Protein AF-A0A5E5A5E1-F1 (afdb_monomer)

Secondary structure (DSSP, 8-state):
------HHHHHHHHHHHHHHHHHHHHHHHHGGGTTTTS---HHHHHHHHHHHHHHHHHHTT------GGGG--HHHHHHHHHHTGGGTHHHHHS-HHHHHHHHHHHHHHH-TTGGGSPPPHHHHHHHHHHHHHHHHHHHHHHHHH--GGGTS-EEEEEEETTS-EEE-TTS-EEEEEEEEEETT-EEEEEEEEE-TT---EEEEEE-TTSPP--BS-SEEEEE--GGG-EEEEEEEEEEEESSS--TTSS-SEEEEEEEEEEPPP-

Structure (mmCIF, N/CA/C/O backbone):
data_AF-A0A5E5A5E1-F1
#
_entry.id   AF-A0A5E5A5E1-F1
#
loop_
_atom_site.group_PDB
_atom_site.id
_atom_site.type_symbol
_atom_site.label_atom_id
_atom_site.label_alt_id
_atom_site.label_comp_id
_atom_site.label_asym_id
_atom_site.label_entity_id
_atom_site.label_seq_id
_atom_site.pdbx_PDB_ins_code
_atom_site.Cartn_x
_atom_site.Cartn_y
_atom_site.Cartn_z
_atom_site.occupancy
_atom_site.B_iso_or_equiv
_atom_site.auth_seq_id
_atom_site.auth_comp_id
_atom_site.auth_asym_id
_atom_site.auth_atom_id
_atom_site.pdbx_PDB_model_num
ATOM 1 N N . MET A 1 1 ? -2.917 -28.479 19.637 1.00 35.69 1 MET A N 1
ATOM 2 C CA . MET A 1 1 ? -2.542 -27.313 20.466 1.00 35.69 1 MET A CA 1
ATOM 3 C C . MET A 1 1 ? -3.683 -26.314 20.376 1.00 35.69 1 MET A C 1
ATOM 5 O O . MET A 1 1 ? -3.985 -25.884 19.272 1.00 35.69 1 MET A O 1
ATOM 9 N N . SER A 1 2 ? -4.389 -26.039 21.475 1.00 41.94 2 SER A N 1
ATOM 10 C CA . SER A 1 2 ? -5.475 -25.049 21.468 1.00 41.94 2 SER A CA 1
ATOM 11 C C . SER A 1 2 ? -4.851 -23.656 21.408 1.00 41.94 2 SER A C 1
ATOM 13 O O . SER A 1 2 ? -4.181 -23.249 22.355 1.00 41.94 2 SER A O 1
ATOM 15 N N . SER A 1 3 ? -5.000 -22.962 20.279 1.00 52.94 3 SER A N 1
ATOM 16 C CA . SER A 1 3 ? -4.690 -21.535 20.184 1.00 52.94 3 SER A CA 1
ATOM 17 C C . SER A 1 3 ? -5.660 -20.800 21.111 1.00 52.94 3 SER A C 1
ATOM 19 O O . SER A 1 3 ? -6.863 -20.757 20.861 1.00 52.94 3 SER A O 1
ATOM 21 N N . SER A 1 4 ? -5.158 -20.301 22.240 1.00 74.88 4 SER A N 1
ATOM 22 C CA . SER A 1 4 ? -5.939 -19.420 23.104 1.00 74.88 4 SER A CA 1
ATOM 23 C C . SER A 1 4 ? -6.036 -18.058 22.425 1.00 74.88 4 SER A C 1
ATOM 25 O O . SER A 1 4 ? -5.013 -17.415 22.208 1.00 74.88 4 SER A O 1
ATOM 27 N N . ILE A 1 5 ? -7.252 -17.614 22.106 1.00 80.69 5 ILE A N 1
ATOM 28 C CA . ILE A 1 5 ? -7.498 -16.271 21.571 1.00 80.69 5 ILE A CA 1
ATOM 29 C C . ILE A 1 5 ? -7.207 -15.233 22.655 1.00 80.69 5 ILE A C 1
ATOM 31 O O . ILE A 1 5 ? -7.803 -15.273 23.738 1.00 80.69 5 ILE A O 1
ATOM 35 N N . ASP A 1 6 ? -6.330 -14.284 22.335 1.00 87.56 6 ASP A N 1
ATOM 36 C CA . ASP A 1 6 ? -6.121 -13.072 23.122 1.00 87.56 6 ASP A CA 1
ATOM 37 C C . ASP A 1 6 ? -7.168 -12.018 22.733 1.00 87.56 6 ASP A C 1
ATOM 39 O O . ASP A 1 6 ? -6.999 -11.241 21.794 1.00 87.56 6 ASP A O 1
ATOM 43 N N . ALA A 1 7 ? -8.291 -12.032 23.449 1.00 88.50 7 ALA A N 1
ATOM 44 C CA . ALA A 1 7 ? -9.430 -11.172 23.156 1.00 88.50 7 ALA A CA 1
ATOM 45 C C . ALA A 1 7 ? -9.136 -9.675 23.336 1.00 88.50 7 ALA A C 1
ATOM 47 O O . ALA A 1 7 ? -9.689 -8.870 22.589 1.00 88.50 7 ALA A O 1
ATOM 48 N N . GLU A 1 8 ? -8.283 -9.289 24.291 1.00 87.50 8 GLU A N 1
ATOM 49 C CA . GLU A 1 8 ? -7.965 -7.871 24.516 1.00 87.50 8 GLU A CA 1
ATOM 50 C C . GLU A 1 8 ? -7.107 -7.327 23.375 1.00 87.50 8 GLU A C 1
ATOM 52 O O . GLU A 1 8 ? -7.359 -6.229 22.872 1.00 87.50 8 GLU A O 1
ATOM 57 N N . SER A 1 9 ? -6.133 -8.123 22.923 1.00 83.62 9 SER A N 1
ATOM 58 C CA . SER A 1 9 ? -5.345 -7.798 21.736 1.00 83.62 9 SER A CA 1
ATOM 59 C C . SER A 1 9 ? -6.240 -7.651 20.502 1.00 83.62 9 SER A C 1
ATOM 61 O O . SER A 1 9 ? -6.167 -6.631 19.820 1.00 83.62 9 SER A O 1
ATOM 63 N N . GLU A 1 10 ? -7.165 -8.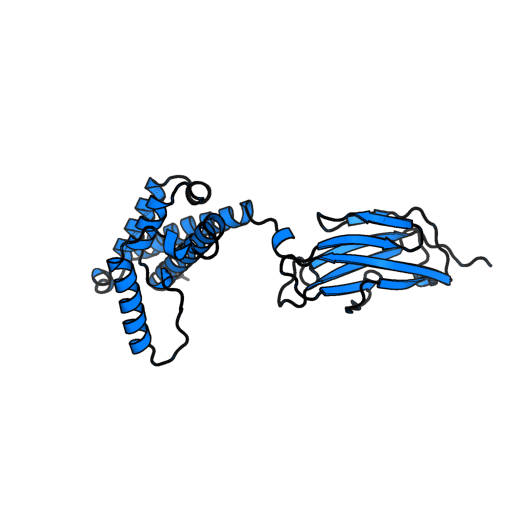590 20.267 1.00 87.62 10 GLU A N 1
ATOM 64 C CA . GLU A 1 10 ? -8.107 -8.522 19.139 1.00 87.62 10 GLU A CA 1
ATOM 65 C C . GLU A 1 10 ? -9.017 -7.287 19.186 1.00 87.62 10 GLU A C 1
ATOM 67 O O . GLU A 1 10 ? -9.164 -6.582 18.186 1.00 87.62 10 GLU A O 1
ATOM 72 N N . LEU A 1 11 ? -9.596 -6.983 20.352 1.00 91.81 11 LEU A N 1
ATOM 73 C CA . LEU A 1 11 ? -10.427 -5.795 20.552 1.00 91.81 11 LEU A CA 1
ATOM 74 C C . LEU A 1 11 ? -9.642 -4.513 20.250 1.00 91.81 11 LEU A C 1
ATOM 76 O O . LEU A 1 11 ? -10.107 -3.666 19.485 1.00 91.81 11 LEU A O 1
ATOM 80 N N . LYS A 1 12 ? -8.431 -4.389 20.804 1.00 89.31 12 LYS A N 1
ATOM 81 C CA . LYS A 1 12 ? -7.559 -3.229 20.588 1.00 89.31 12 LYS A CA 1
ATOM 82 C C . LYS A 1 12 ? -7.133 -3.096 19.126 1.00 89.31 12 LYS A C 1
ATOM 84 O O . LYS A 1 12 ? -7.149 -1.994 18.577 1.00 89.31 12 LYS A O 1
ATOM 89 N N . SER A 1 13 ? -6.758 -4.202 18.486 1.00 82.94 13 SER A N 1
ATOM 90 C CA . SER A 1 13 ? -6.383 -4.228 17.073 1.00 82.94 13 SER A CA 1
ATOM 91 C C . SER A 1 13 ? -7.540 -3.811 16.171 1.00 82.94 13 SER A C 1
ATOM 93 O O . SER A 1 13 ? -7.322 -3.027 15.245 1.00 82.94 13 SER A O 1
ATOM 95 N N . LEU A 1 14 ? -8.760 -4.282 16.446 1.00 92.00 14 LEU A N 1
ATOM 96 C CA . LEU A 1 14 ? -9.938 -3.869 15.693 1.00 92.00 14 LEU A CA 1
ATOM 97 C C . LEU A 1 14 ? -10.219 -2.374 15.868 1.00 92.00 14 LEU A C 1
ATOM 99 O O . LEU A 1 14 ? -10.420 -1.692 14.868 1.00 92.00 14 LEU A O 1
ATOM 103 N N . GLU A 1 15 ? -10.206 -1.840 17.093 1.00 93.81 15 GLU A N 1
ATOM 104 C CA . GLU A 1 15 ? -10.432 -0.404 17.299 1.00 93.81 15 GLU A CA 1
ATOM 105 C C . GLU A 1 15 ? -9.432 0.449 16.522 1.00 93.81 15 GLU A C 1
ATOM 107 O O . GLU A 1 15 ? -9.835 1.374 15.821 1.00 93.81 15 GLU A O 1
ATOM 112 N N . ASN A 1 16 ? -8.139 0.127 16.609 1.00 87.31 16 ASN A N 1
ATOM 113 C CA . ASN A 1 16 ? -7.099 0.856 15.885 1.00 87.31 16 ASN A CA 1
ATOM 114 C C . ASN A 1 16 ? -7.313 0.778 14.371 1.00 87.31 16 ASN A C 1
ATOM 116 O O . ASN A 1 16 ? -7.275 1.806 13.701 1.00 87.31 16 ASN A O 1
ATOM 120 N N . ALA A 1 17 ? -7.639 -0.406 13.842 1.00 84.75 17 ALA A N 1
ATOM 121 C CA . ALA A 1 17 ? -7.937 -0.568 12.422 1.00 84.75 17 ALA A CA 1
ATOM 122 C C . ALA A 1 17 ? -9.146 0.277 11.984 1.00 84.75 17 ALA A C 1
ATOM 124 O O . ALA A 1 17 ? -9.099 0.918 10.935 1.00 84.75 17 ALA A O 1
ATOM 125 N N . MET A 1 18 ? -10.211 0.318 12.791 1.00 92.25 18 MET A N 1
ATOM 126 C CA . MET A 1 18 ? -11.388 1.147 12.522 1.00 92.25 18 MET A CA 1
ATOM 127 C C . MET A 1 18 ? -11.058 2.645 12.594 1.00 92.25 18 MET A C 1
ATOM 129 O O . MET A 1 18 ? -11.515 3.403 11.743 1.00 92.25 18 MET A O 1
ATOM 133 N N . ARG A 1 19 ? -10.245 3.079 13.567 1.00 91.94 19 ARG A N 1
ATOM 134 C CA . ARG A 1 19 ? -9.808 4.479 13.722 1.00 91.94 19 ARG A CA 1
ATOM 135 C C . ARG A 1 19 ? -8.947 4.930 12.542 1.00 91.94 19 ARG A C 1
ATOM 137 O O . ARG A 1 19 ? -9.228 5.972 11.957 1.00 91.94 19 ARG A O 1
ATOM 144 N N . ASP A 1 20 ? -7.969 4.121 12.140 1.00 85.75 20 ASP A N 1
ATOM 145 C CA . ASP A 1 20 ? -7.142 4.385 10.957 1.00 85.75 20 ASP A CA 1
ATOM 146 C C . ASP A 1 20 ? -7.989 4.437 9.682 1.00 85.75 20 ASP A C 1
ATOM 148 O O . ASP A 1 20 ? -7.753 5.257 8.798 1.00 85.75 20 ASP A O 1
ATOM 152 N N . PHE A 1 21 ? -8.994 3.564 9.572 1.00 89.38 21 PHE A N 1
ATOM 153 C CA . PHE A 1 21 ? -9.888 3.562 8.422 1.00 89.38 21 PHE A CA 1
ATOM 154 C C . PHE A 1 21 ? -10.810 4.787 8.386 1.00 89.38 21 PHE A C 1
ATOM 156 O O . PHE A 1 21 ? -11.010 5.366 7.321 1.00 89.38 21 PHE A O 1
ATOM 163 N N . ILE A 1 22 ? -11.322 5.227 9.538 1.00 91.31 22 ILE A N 1
ATOM 164 C CA . ILE A 1 22 ? -12.075 6.482 9.656 1.00 91.31 22 ILE A CA 1
ATOM 165 C C . ILE A 1 22 ? -11.215 7.666 9.221 1.00 91.31 22 ILE A C 1
ATOM 167 O O . ILE A 1 22 ? -11.667 8.463 8.400 1.00 91.31 22 ILE A O 1
ATOM 171 N N . GLN A 1 23 ? -9.988 7.759 9.741 1.00 86.94 23 GLN A N 1
ATOM 172 C CA . GLN A 1 23 ? -9.044 8.805 9.360 1.00 86.94 23 GLN A CA 1
ATOM 173 C C . GLN A 1 23 ? -8.826 8.804 7.844 1.00 86.94 23 GLN A C 1
ATOM 175 O O . GLN A 1 23 ? -9.051 9.827 7.213 1.00 86.94 23 GLN A O 1
ATOM 180 N N . LEU A 1 24 ? -8.502 7.651 7.250 1.00 85.19 24 LEU A N 1
ATOM 181 C CA . LEU A 1 24 ? -8.268 7.520 5.809 1.00 85.19 24 LEU A CA 1
ATOM 182 C C . LEU A 1 24 ? -9.445 8.034 4.963 1.00 85.19 24 LEU A C 1
ATOM 184 O O . LEU A 1 24 ? -9.248 8.803 4.023 1.00 85.19 24 LEU A O 1
ATOM 188 N N . ILE A 1 25 ? -10.670 7.602 5.276 1.00 85.00 25 ILE A N 1
ATOM 189 C CA . ILE A 1 25 ? -11.866 7.972 4.504 1.00 85.00 25 ILE A CA 1
ATOM 190 C C . ILE A 1 25 ? -12.169 9.466 4.648 1.00 85.00 25 ILE A C 1
ATOM 192 O O . ILE A 1 25 ? -12.429 10.146 3.652 1.00 85.00 25 ILE A O 1
ATOM 196 N N . LEU A 1 26 ? -12.101 10.000 5.869 1.00 85.44 26 LEU A N 1
ATOM 197 C CA . LEU A 1 26 ? -12.415 11.404 6.114 1.00 85.44 26 LEU A CA 1
ATOM 198 C C . LEU A 1 26 ? -11.309 12.345 5.626 1.00 85.44 26 LEU A C 1
ATOM 200 O O . LEU A 1 26 ? -11.635 13.416 5.123 1.00 85.44 26 LEU A O 1
ATOM 204 N N . GLU A 1 27 ? -10.036 11.955 5.698 1.00 82.94 27 GLU A N 1
ATOM 205 C CA . GLU A 1 27 ? -8.917 12.689 5.090 1.00 82.94 27 GLU A CA 1
ATOM 206 C C . GLU A 1 27 ? -9.077 12.785 3.577 1.00 82.94 27 GLU A C 1
ATOM 208 O O . GLU A 1 27 ? -8.978 13.878 3.022 1.00 82.94 27 GLU A O 1
ATOM 213 N N . ARG A 1 28 ? -9.407 11.677 2.901 1.00 79.94 28 ARG A N 1
ATOM 214 C CA . ARG A 1 28 ? -9.666 11.691 1.451 1.00 79.94 28 ARG A CA 1
ATOM 215 C C . ARG A 1 28 ? -10.836 12.605 1.080 1.00 79.94 28 ARG A C 1
ATOM 217 O O . ARG A 1 28 ? -10.808 13.228 0.022 1.00 79.94 28 ARG A O 1
ATOM 224 N N . LYS A 1 29 ? -11.866 12.695 1.928 1.00 81.00 29 LYS A N 1
ATOM 225 C CA . LYS A 1 29 ? -13.077 13.482 1.645 1.00 81.00 29 LYS A CA 1
ATOM 226 C C . LYS A 1 29 ? -12.962 14.964 2.017 1.00 81.00 29 LYS A C 1
ATOM 228 O O . LYS A 1 29 ? -13.482 15.805 1.287 1.00 81.00 29 LYS A O 1
ATOM 233 N N . HIS A 1 30 ? -12.321 15.274 3.142 1.00 81.19 30 HIS A N 1
ATOM 234 C CA . HIS A 1 30 ? -12.311 16.605 3.771 1.00 81.19 30 HIS A CA 1
ATOM 235 C C . HIS A 1 30 ? -10.907 17.225 3.880 1.00 81.19 30 HIS A C 1
ATOM 237 O O . HIS A 1 30 ? -10.765 18.348 4.369 1.00 81.19 30 HIS A O 1
ATOM 243 N N . GLY A 1 31 ? -9.865 16.521 3.430 1.00 78.00 31 GLY A N 1
ATOM 244 C CA . GLY A 1 31 ? -8.479 16.985 3.454 1.00 78.00 31 GLY A CA 1
ATOM 245 C C . GLY A 1 31 ? -7.936 17.183 4.871 1.00 78.00 31 GLY A C 1
ATOM 246 O O . GLY A 1 31 ? -8.350 16.522 5.822 1.00 78.00 31 GLY A O 1
ATOM 247 N N . ALA A 1 32 ? -7.020 18.141 5.035 1.00 77.25 32 ALA A N 1
ATOM 248 C CA . ALA A 1 32 ? -6.342 18.408 6.308 1.00 77.25 32 ALA A CA 1
ATOM 249 C C . ALA A 1 32 ? -7.288 18.781 7.474 1.00 77.25 32 ALA A C 1
ATOM 251 O O . ALA A 1 32 ? -6.910 18.642 8.634 1.00 77.25 32 ALA A O 1
ATOM 252 N N . ASN A 1 33 ? -8.520 19.226 7.190 1.00 82.12 33 ASN A N 1
ATOM 253 C CA . ASN A 1 33 ? -9.513 19.595 8.208 1.00 82.12 33 ASN A CA 1
ATOM 254 C C . ASN A 1 33 ? -10.493 18.456 8.564 1.00 82.12 33 ASN A C 1
ATOM 256 O O . ASN A 1 33 ? -11.543 18.691 9.165 1.00 82.12 33 ASN A O 1
ATOM 260 N N . TRP A 1 34 ? -10.179 17.208 8.213 1.00 83.94 34 TRP A N 1
ATOM 261 C CA . TRP A 1 34 ? -11.046 16.059 8.488 1.00 83.94 34 TRP A CA 1
ATOM 262 C C . TRP A 1 34 ? -11.410 15.893 9.973 1.00 83.94 34 TRP A C 1
ATOM 264 O O . TRP A 1 34 ? -12.525 15.483 10.292 1.00 83.94 34 TRP A O 1
ATOM 274 N N . MET A 1 35 ? -10.517 16.277 10.893 1.00 83.38 35 MET A N 1
ATOM 275 C CA . MET A 1 35 ? -10.781 16.253 12.337 1.00 83.38 35 MET A CA 1
ATOM 276 C C . MET A 1 35 ? -11.960 17.155 12.726 1.00 83.38 35 MET A C 1
ATOM 278 O O . MET A 1 35 ? -12.778 16.777 13.564 1.00 83.38 35 MET A O 1
ATOM 282 N N . GLY A 1 36 ? -12.090 18.326 12.092 1.00 85.12 36 GLY A N 1
ATOM 283 C CA . GLY A 1 36 ? -13.240 19.216 12.280 1.00 85.12 36 GLY A CA 1
ATOM 284 C C . GLY A 1 36 ? -14.530 18.655 11.676 1.00 85.12 36 GLY A C 1
ATOM 285 O O . GLY A 1 36 ? -15.626 19.013 12.105 1.00 85.12 36 GLY A O 1
ATOM 286 N N . ALA A 1 37 ? -14.407 17.732 10.720 1.00 87.12 37 ALA A N 1
ATOM 287 C CA . ALA A 1 37 ? -15.527 17.093 10.049 1.00 87.12 37 ALA A CA 1
ATOM 288 C C . ALA A 1 37 ? -16.078 15.868 10.793 1.00 87.12 37 ALA A C 1
ATOM 290 O O . ALA A 1 37 ? -17.122 15.389 10.386 1.00 87.12 37 ALA A O 1
ATOM 291 N N . LEU A 1 38 ? -15.475 15.393 11.893 1.00 87.44 38 LEU A N 1
ATOM 292 C CA . LEU A 1 38 ? -15.897 14.175 12.617 1.00 87.44 38 LEU A CA 1
ATOM 293 C C . LEU A 1 38 ? -17.361 14.175 13.116 1.00 87.44 38 LEU A C 1
ATOM 295 O O . LEU A 1 38 ? -17.877 13.135 13.528 1.00 87.44 38 LEU A O 1
ATOM 299 N N . LYS A 1 39 ? -18.027 15.340 13.143 1.00 88.38 39 LYS A N 1
ATOM 300 C CA . LYS A 1 39 ? -19.396 15.534 13.667 1.00 88.38 39 LYS A CA 1
ATOM 301 C C . LYS A 1 39 ? -19.562 14.990 15.099 1.00 88.38 39 LYS A C 1
ATOM 303 O O . LYS A 1 39 ? -20.636 14.514 15.480 1.00 88.38 39 LYS A O 1
ATOM 308 N N . VAL A 1 40 ? -18.506 15.047 15.911 1.00 88.94 40 VAL A N 1
ATOM 309 C CA . VAL A 1 40 ? -18.493 14.641 17.327 1.00 88.94 40 VAL A CA 1
ATOM 310 C C . VAL A 1 40 ? -18.731 15.865 18.215 1.00 88.94 40 VAL A C 1
ATOM 312 O O . VAL A 1 40 ? -18.357 16.980 17.861 1.00 88.94 40 VAL A O 1
ATOM 315 N N . THR A 1 41 ? -19.405 15.688 19.355 1.00 88.81 41 THR A N 1
ATOM 316 C CA . THR A 1 41 ? -19.701 16.811 20.255 1.00 88.81 41 THR A CA 1
ATOM 317 C C . THR A 1 41 ? -18.428 17.314 20.949 1.00 88.81 41 THR A C 1
ATOM 319 O O . THR A 1 41 ? -17.545 16.507 21.248 1.00 88.81 41 THR A O 1
ATOM 322 N N . PRO A 1 42 ? -18.333 18.612 21.298 1.00 88.00 42 PRO A N 1
ATOM 323 C CA . PRO A 1 42 ? -17.178 19.141 22.029 1.00 88.00 42 PRO A CA 1
ATOM 324 C C . PRO A 1 42 ? -16.894 18.387 23.334 1.00 88.00 42 PRO A C 1
ATOM 326 O O . PRO A 1 42 ? -15.749 18.064 23.622 1.00 88.00 42 PRO A O 1
ATOM 329 N N . ALA A 1 43 ? -17.939 18.002 24.073 1.00 90.06 43 ALA A N 1
ATOM 330 C CA . ALA A 1 43 ? -17.802 17.217 25.302 1.00 90.06 43 ALA A CA 1
ATOM 331 C C . ALA A 1 43 ? -17.097 15.863 25.083 1.00 90.06 43 ALA A C 1
ATOM 333 O O . ALA A 1 43 ? -16.349 15.408 25.942 1.00 90.06 43 ALA A O 1
ATOM 334 N N . ARG A 1 44 ? -17.310 15.218 23.929 1.00 91.19 44 ARG A N 1
ATOM 335 C CA . ARG A 1 44 ? -16.641 13.956 23.581 1.00 91.19 44 ARG A CA 1
ATOM 336 C C . ARG A 1 44 ? -15.178 14.171 23.212 1.00 91.19 44 ARG A C 1
ATOM 338 O O . ARG A 1 44 ? -14.332 13.400 23.644 1.00 91.19 44 ARG A O 1
ATOM 345 N N . ILE A 1 45 ? -14.881 15.246 22.485 1.00 89.94 45 ILE A N 1
ATOM 346 C CA . ILE A 1 45 ? -13.504 15.652 22.177 1.00 89.94 45 ILE A CA 1
ATOM 347 C C . ILE A 1 45 ? -12.726 15.914 23.475 1.00 89.94 45 ILE A C 1
ATOM 349 O O . ILE A 1 45 ? -11.599 15.443 23.613 1.00 89.94 45 ILE A O 1
ATOM 353 N N . GLU A 1 46 ? -13.328 16.609 24.443 1.00 91.19 46 GLU A N 1
ATOM 354 C CA . GLU A 1 46 ? -12.707 16.830 25.755 1.00 91.19 46 GLU A CA 1
ATOM 355 C C . GLU A 1 46 ? -12.512 15.522 26.532 1.00 91.19 46 GLU A C 1
ATOM 357 O O . GLU A 1 46 ? -11.428 15.295 27.063 1.00 91.19 46 GLU A O 1
ATOM 362 N N . ALA A 1 47 ? -13.483 14.602 26.510 1.00 91.06 47 ALA A N 1
ATOM 363 C CA . ALA A 1 47 ? -13.321 13.284 27.129 1.00 91.06 47 ALA A CA 1
ATOM 364 C C . ALA A 1 47 ? -12.152 12.481 26.521 1.00 91.06 47 ALA A C 1
ATOM 366 O O . ALA A 1 47 ? -11.430 11.787 27.235 1.00 91.06 47 ALA A O 1
ATOM 367 N N . TRP A 1 48 ? -11.920 12.580 25.208 1.00 93.00 48 TRP A N 1
ATOM 368 C CA . TRP A 1 48 ? -10.766 11.947 24.558 1.00 93.00 48 TRP A CA 1
ATOM 369 C C . TRP A 1 48 ? -9.440 12.578 24.982 1.00 93.00 48 TRP A C 1
ATOM 371 O O . TRP A 1 48 ? -8.468 11.860 25.217 1.00 93.00 48 TRP A O 1
ATOM 381 N N . LYS A 1 49 ? -9.397 13.909 25.121 1.00 90.12 49 LYS A N 1
ATOM 382 C CA . LYS A 1 49 ? -8.216 14.614 25.641 1.00 90.12 49 LYS A CA 1
ATOM 383 C C . LYS A 1 49 ? -7.922 14.204 27.081 1.00 90.12 49 LYS A C 1
ATOM 385 O O . LYS A 1 49 ? -6.771 13.931 27.402 1.00 90.12 49 LYS A O 1
ATOM 390 N N . GLU A 1 50 ? -8.949 14.093 27.919 1.00 90.50 50 GLU A N 1
ATOM 391 C CA . GLU A 1 50 ? -8.804 13.642 29.303 1.00 90.50 50 GLU A CA 1
ATOM 392 C C . GLU A 1 50 ? -8.269 12.205 29.375 1.00 90.50 50 GLU A C 1
ATOM 394 O O . GLU A 1 50 ? -7.289 11.950 30.077 1.00 90.50 50 GLU A O 1
ATOM 399 N N . ARG A 1 51 ? -8.830 11.274 28.584 1.00 88.31 51 ARG A N 1
ATOM 400 C CA . ARG A 1 51 ? -8.312 9.896 28.466 1.00 88.31 51 ARG A CA 1
ATOM 401 C C . ARG A 1 51 ? -6.838 9.882 28.063 1.00 88.31 51 ARG A C 1
ATOM 403 O O . ARG A 1 51 ? -6.052 9.165 28.680 1.00 88.31 51 ARG A O 1
ATOM 410 N N . ARG A 1 52 ? -6.450 10.715 27.090 1.00 87.44 52 ARG A N 1
ATOM 411 C CA . ARG A 1 52 ? -5.050 10.893 26.687 1.00 87.44 52 ARG A CA 1
ATOM 412 C C . ARG A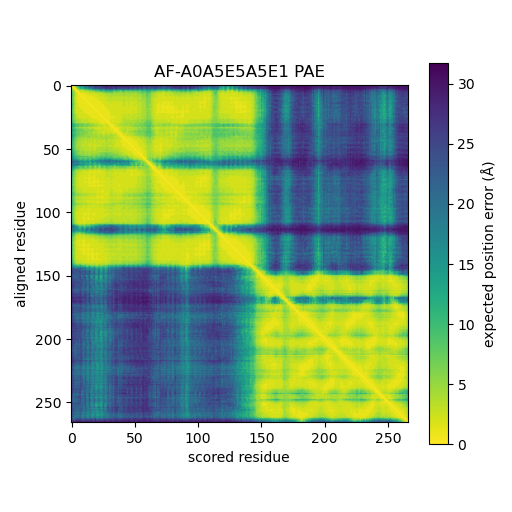 1 52 ? -4.177 11.366 27.842 1.00 87.44 52 ARG A C 1
ATOM 414 O O . ARG A 1 52 ? -3.114 10.794 28.059 1.00 87.44 52 ARG A O 1
ATOM 421 N N . THR A 1 53 ? -4.610 12.372 28.599 1.00 85.88 53 THR A N 1
ATOM 422 C CA . THR A 1 53 ? -3.854 12.884 29.751 1.00 85.88 53 THR A CA 1
ATOM 423 C C . THR A 1 53 ? -3.692 11.826 30.845 1.00 85.88 53 THR A C 1
ATOM 425 O O . THR A 1 53 ? -2.591 11.656 31.371 1.00 85.88 53 THR A O 1
ATOM 428 N N . ILE A 1 54 ? -4.751 11.072 31.156 1.00 85.81 54 ILE A N 1
ATOM 429 C CA . ILE A 1 54 ? -4.707 9.973 32.133 1.00 85.81 54 ILE 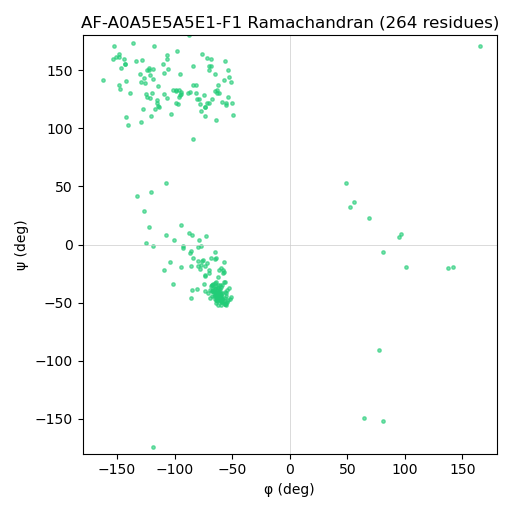A CA 1
ATOM 430 C C . ILE A 1 54 ? -3.728 8.886 31.675 1.00 85.81 54 ILE A C 1
ATOM 432 O O . ILE A 1 54 ? -2.888 8.427 32.453 1.00 85.81 54 ILE A O 1
ATOM 436 N N . GLU A 1 55 ? -3.803 8.478 30.409 1.00 81.06 55 GLU A N 1
ATOM 437 C CA . GLU A 1 55 ? -2.924 7.448 29.862 1.00 81.06 55 GLU A CA 1
ATOM 438 C C . GLU A 1 55 ? -1.463 7.918 29.779 1.00 81.06 55 GLU A C 1
ATOM 440 O O . GLU A 1 55 ? -0.548 7.146 30.083 1.00 81.06 55 GLU A O 1
ATOM 445 N N . GLN A 1 56 ? -1.240 9.202 29.488 1.00 80.50 56 GLN A N 1
ATOM 446 C CA . GLN A 1 56 ? 0.075 9.835 29.512 1.00 80.50 56 GLN A CA 1
ATOM 447 C C . GLN A 1 56 ? 0.699 9.829 30.908 1.00 80.50 56 GLN A C 1
ATOM 449 O O . GLN A 1 56 ? 1.867 9.463 31.058 1.00 80.50 56 GLN A O 1
ATOM 454 N N . ALA A 1 57 ? -0.085 10.167 31.934 1.00 81.88 57 ALA A N 1
ATOM 455 C CA . ALA A 1 57 ? 0.356 10.097 33.323 1.00 81.88 57 ALA A CA 1
ATOM 456 C C . ALA A 1 57 ? 0.681 8.652 33.745 1.00 81.88 57 ALA A C 1
ATOM 458 O O . ALA A 1 57 ? 1.685 8.414 34.414 1.00 81.88 57 ALA A O 1
ATOM 459 N N . ARG A 1 58 ? -0.120 7.671 33.302 1.00 80.81 58 ARG A N 1
ATOM 460 C CA . ARG A 1 58 ? 0.091 6.243 33.598 1.00 80.81 58 ARG A CA 1
ATOM 461 C C . ARG A 1 58 ? 1.378 5.687 32.982 1.00 80.81 58 ARG A C 1
ATOM 463 O O . ARG A 1 58 ? 2.010 4.816 33.576 1.00 80.81 58 ARG A O 1
ATOM 470 N N . LEU A 1 59 ? 1.739 6.130 31.777 1.00 75.00 59 LEU A N 1
ATOM 471 C CA . LEU A 1 59 ? 2.843 5.557 31.000 1.00 75.00 59 LEU A CA 1
ATOM 472 C C . LEU A 1 59 ? 4.200 6.248 31.208 1.00 75.00 59 LEU A C 1
ATOM 474 O O . LEU A 1 59 ? 5.198 5.756 30.679 1.00 75.00 59 LEU A O 1
ATOM 478 N N . GLY A 1 60 ? 4.260 7.326 32.000 1.00 59.62 60 GLY A N 1
ATOM 479 C CA . GLY A 1 60 ? 5.508 7.860 32.561 1.00 59.62 60 GLY A CA 1
ATOM 480 C C . GLY A 1 60 ? 6.597 8.206 31.536 1.00 59.62 60 GLY A C 1
ATOM 481 O O . GLY A 1 60 ? 7.770 7.969 31.804 1.00 59.62 60 GLY A O 1
ATOM 482 N N . GLY A 1 61 ? 6.226 8.718 30.356 1.00 57.91 61 GLY A N 1
ATOM 483 C CA . GLY A 1 61 ? 7.178 9.148 29.319 1.00 57.91 61 GLY A CA 1
ATOM 484 C C . GLY A 1 61 ? 7.473 8.135 28.203 1.00 57.91 61 GLY A C 1
ATOM 485 O O . GLY A 1 61 ? 8.364 8.376 27.393 1.00 57.91 61 GLY A O 1
ATOM 486 N N . LYS A 1 62 ? 6.742 7.014 28.115 1.00 57.22 62 LYS A N 1
ATOM 487 C CA . LYS A 1 62 ? 6.772 6.145 26.920 1.00 57.22 62 LYS A CA 1
ATOM 488 C C . LYS A 1 62 ? 6.083 6.817 25.724 1.00 57.22 62 LYS A C 1
ATOM 490 O O . LYS A 1 62 ? 5.182 7.630 25.913 1.00 57.22 62 LYS A O 1
ATOM 495 N N . ALA A 1 63 ? 6.485 6.434 24.508 1.00 54.09 63 ALA A N 1
ATOM 496 C CA . ALA A 1 63 ? 5.847 6.882 23.270 1.00 54.09 63 ALA A CA 1
ATOM 497 C C . ALA A 1 63 ? 4.339 6.571 23.304 1.00 54.09 63 ALA A C 1
ATOM 499 O O . ALA A 1 63 ? 3.938 5.419 23.484 1.00 54.09 63 ALA A O 1
ATOM 500 N N . LEU A 1 64 ? 3.525 7.616 23.171 1.00 64.81 64 LEU A N 1
ATOM 501 C CA . LEU A 1 64 ? 2.064 7.564 23.143 1.00 64.81 64 LEU A CA 1
ATOM 502 C C . LEU A 1 64 ? 1.580 7.897 21.740 1.00 64.81 64 LEU A C 1
ATOM 504 O O . LEU A 1 64 ? 2.253 8.621 21.009 1.00 64.81 64 LEU A O 1
ATOM 508 N N . ASP A 1 65 ? 0.388 7.420 21.393 1.00 65.62 65 ASP A N 1
ATOM 509 C CA . ASP A 1 65 ? -0.257 7.882 20.172 1.00 65.62 65 ASP A CA 1
ATOM 510 C C . ASP A 1 65 ? -0.786 9.305 20.385 1.00 65.62 65 ASP A C 1
ATOM 512 O O . ASP A 1 65 ? -1.607 9.566 21.271 1.00 65.62 65 ASP A O 1
ATOM 516 N N . GLU A 1 66 ? -0.279 10.252 19.603 1.00 74.50 66 GLU A N 1
ATOM 517 C CA . GLU A 1 66 ? -0.676 11.655 19.704 1.00 74.50 66 GLU A CA 1
ATOM 518 C C . GLU A 1 66 ? -2.016 11.939 19.015 1.00 74.50 66 GLU A C 1
ATOM 520 O O . GLU A 1 66 ? -2.624 12.990 19.257 1.00 74.50 66 GLU A O 1
ATOM 525 N N . ARG A 1 67 ? -2.503 11.012 18.179 1.00 80.56 67 ARG A N 1
ATOM 526 C CA . ARG A 1 67 ? -3.733 11.182 17.405 1.00 80.56 67 ARG A CA 1
ATOM 527 C C . ARG A 1 67 ? -4.937 11.094 18.331 1.00 80.56 67 ARG A C 1
ATOM 529 O O . ARG A 1 67 ? -5.182 10.084 18.979 1.00 80.56 67 ARG A O 1
ATOM 536 N N . LEU A 1 68 ? -5.748 12.148 18.368 1.00 85.81 68 LEU A N 1
ATOM 537 C CA . LEU A 1 68 ? -6.866 12.228 19.312 1.00 85.81 68 LEU A CA 1
ATOM 538 C C . LEU A 1 68 ? -7.936 11.142 19.077 1.00 85.81 68 LEU A C 1
ATOM 540 O O . LEU A 1 68 ? -8.525 10.645 20.034 1.00 85.81 68 LEU A O 1
ATOM 544 N N . LEU A 1 69 ? -8.141 10.724 17.822 1.00 88.88 69 LEU A N 1
ATOM 545 C CA . LEU A 1 69 ? -9.075 9.650 17.465 1.00 88.88 69 LEU A CA 1
ATOM 546 C C . LEU A 1 69 ? -8.707 8.298 18.111 1.00 88.88 69 LEU A C 1
ATOM 548 O O . LEU A 1 69 ? -9.582 7.455 18.296 1.00 88.88 69 LEU A O 1
ATOM 552 N N . TYR A 1 70 ? -7.447 8.094 18.517 1.00 88.38 70 TYR A N 1
ATOM 553 C CA . TYR A 1 70 ? -7.011 6.861 19.186 1.00 88.38 70 TYR A CA 1
ATOM 554 C C . TYR A 1 70 ? -7.589 6.659 20.588 1.00 88.38 70 TYR A C 1
ATOM 556 O O . TYR A 1 70 ? -7.550 5.549 21.113 1.00 88.38 70 TYR A O 1
ATOM 564 N N . TYR A 1 71 ? -8.210 7.695 21.149 1.00 90.12 71 TYR A N 1
ATOM 565 C CA . TYR A 1 71 ? -8.879 7.659 22.449 1.00 90.12 71 TYR A CA 1
ATOM 566 C C . TYR A 1 71 ? -10.411 7.521 22.333 1.00 90.12 71 TYR A C 1
ATOM 568 O O . TYR A 1 71 ? -11.114 7.530 23.350 1.00 90.12 71 TYR A O 1
ATOM 576 N N . ALA A 1 72 ? -10.929 7.376 21.106 1.00 92.50 72 ALA A N 1
ATOM 577 C CA . ALA A 1 72 ? -12.336 7.114 20.806 1.00 92.50 72 ALA A CA 1
ATOM 578 C C . ALA A 1 72 ? -12.665 5.625 20.968 1.00 92.50 72 ALA A C 1
ATOM 580 O O . ALA A 1 72 ? -11.963 4.786 20.414 1.00 92.50 72 ALA A O 1
ATOM 581 N N . ASP A 1 73 ? -13.727 5.281 21.690 1.00 92.75 73 ASP A N 1
ATOM 582 C CA . ASP A 1 73 ? -14.138 3.886 21.934 1.00 92.75 73 ASP A CA 1
ATOM 583 C C . ASP A 1 73 ? -15.073 3.336 20.830 1.00 92.75 73 ASP A C 1
ATOM 585 O O . ASP A 1 73 ? -15.407 4.030 19.867 1.00 92.75 73 ASP A O 1
ATOM 589 N N . PHE A 1 74 ? -15.515 2.076 20.937 1.00 95.06 74 PHE A N 1
ATOM 590 C CA . PHE A 1 74 ? -16.458 1.484 19.973 1.00 95.06 74 PHE A CA 1
ATOM 591 C C . PHE A 1 74 ? -17.777 2.259 19.837 1.00 95.06 74 PHE A C 1
ATOM 593 O O . PHE A 1 74 ? -18.340 2.311 18.738 1.00 95.06 74 PHE A O 1
ATOM 600 N N . TYR A 1 75 ? -18.258 2.892 20.912 1.00 93.62 75 TYR A N 1
ATOM 601 C CA . TYR A 1 75 ? -19.444 3.744 20.853 1.00 93.62 75 TYR A CA 1
ATOM 602 C C . TYR A 1 75 ? -19.193 4.941 19.934 1.00 93.62 75 TYR A C 1
ATOM 604 O O . TYR A 1 75 ? -20.004 5.240 19.049 1.00 93.62 75 TYR A O 1
ATOM 612 N N . ASP A 1 76 ? -18.057 5.605 20.130 1.00 94.94 76 ASP A N 1
ATOM 613 C CA . ASP A 1 76 ? -17.637 6.747 19.336 1.00 94.94 76 ASP A CA 1
ATOM 614 C C . ASP A 1 76 ? -17.410 6.356 17.865 1.00 94.94 76 ASP A C 1
ATOM 616 O O . ASP A 1 76 ? -17.947 7.010 16.969 1.00 94.94 76 ASP A O 1
ATOM 620 N N . ILE A 1 77 ? -16.709 5.242 17.610 1.00 96.06 77 ILE A N 1
ATOM 621 C CA . ILE A 1 77 ? -16.474 4.673 16.270 1.00 96.06 77 ILE A CA 1
ATOM 622 C C . ILE A 1 77 ? -17.806 4.429 15.549 1.00 96.06 77 ILE A C 1
ATOM 624 O O . ILE A 1 77 ? -18.003 4.901 14.427 1.00 96.06 77 ILE A O 1
ATOM 628 N N . ARG A 1 78 ? -18.758 3.750 16.205 1.00 96.06 78 ARG A N 1
ATOM 629 C CA . ARG A 1 78 ? -20.104 3.500 15.661 1.00 96.06 78 ARG A CA 1
ATOM 630 C C . ARG A 1 78 ? -20.847 4.809 15.370 1.00 96.06 78 ARG A C 1
ATOM 632 O O . ARG A 1 78 ? -21.530 4.919 14.355 1.00 96.06 78 ARG A O 1
ATOM 639 N N . SER A 1 79 ? -20.736 5.805 16.250 1.00 95.50 79 SER A N 1
ATOM 640 C CA . SER A 1 79 ? -21.373 7.119 16.081 1.00 95.50 79 SER A CA 1
ATOM 641 C C . SER A 1 79 ? -20.828 7.877 14.868 1.00 95.50 79 SER A C 1
ATOM 643 O O . SER A 1 79 ? -21.610 8.425 14.089 1.00 95.50 79 SER A O 1
ATOM 645 N N . ILE A 1 80 ? -19.505 7.873 14.680 1.00 95.75 80 ILE A N 1
ATOM 646 C CA . ILE A 1 80 ? -18.840 8.503 13.532 1.00 95.75 80 ILE A CA 1
ATOM 647 C C . ILE A 1 80 ? -19.253 7.797 12.237 1.00 95.75 80 ILE A C 1
ATOM 649 O O . ILE A 1 80 ? -19.729 8.456 11.315 1.00 95.75 80 ILE A O 1
ATOM 653 N N . LEU A 1 81 ? -19.165 6.462 12.192 1.00 95.44 81 LEU A N 1
ATOM 654 C CA . LEU A 1 81 ? -19.558 5.667 11.022 1.00 95.44 81 LEU A CA 1
ATOM 655 C C . LEU A 1 81 ? -20.980 5.977 10.564 1.00 95.44 81 LEU A C 1
ATOM 657 O O . LEU A 1 81 ? -21.200 6.241 9.387 1.00 95.44 81 LEU A O 1
ATOM 661 N N . ARG A 1 82 ? -21.936 6.012 11.496 1.00 95.56 82 ARG A N 1
ATOM 662 C CA . ARG A 1 82 ? -23.342 6.310 11.198 1.00 95.56 82 ARG A CA 1
ATOM 663 C C . ARG A 1 82 ? -23.526 7.686 10.550 1.00 95.56 82 ARG A C 1
ATOM 665 O O . ARG A 1 82 ? -24.315 7.831 9.626 1.00 95.56 82 ARG A O 1
ATOM 672 N N . LYS A 1 83 ? -22.808 8.706 11.029 1.00 95.44 83 LYS A N 1
ATOM 673 C CA . LYS A 1 83 ? -22.932 10.103 10.561 1.00 95.44 83 LYS A CA 1
ATOM 674 C C . LYS A 1 83 ? -22.258 10.376 9.219 1.00 95.44 83 LYS A C 1
ATOM 676 O O . LYS A 1 83 ? -22.526 11.411 8.604 1.00 95.44 83 LYS A O 1
ATOM 681 N N . HIS A 1 84 ? -21.357 9.491 8.815 1.00 95.00 84 HIS A N 1
ATOM 682 C CA . HIS A 1 84 ? -20.543 9.617 7.612 1.00 95.00 84 HIS A CA 1
ATOM 683 C C . HIS A 1 84 ? -20.731 8.430 6.668 1.00 95.00 84 HIS A C 1
ATOM 685 O O . HIS A 1 84 ? -19.916 8.236 5.775 1.00 95.00 84 HIS A O 1
ATOM 691 N N . TRP A 1 85 ? -21.778 7.623 6.861 1.00 95.69 85 TRP A N 1
ATOM 692 C CA . TRP A 1 85 ? -21.925 6.322 6.208 1.00 95.69 85 TRP A CA 1
ATOM 693 C C . TRP A 1 85 ? -21.744 6.386 4.685 1.00 95.69 85 TRP A C 1
ATOM 695 O O . TRP A 1 85 ? -20.973 5.616 4.108 1.00 95.69 85 TRP A O 1
ATOM 705 N N . ASP A 1 86 ? -22.368 7.382 4.061 1.00 92.88 86 ASP A N 1
ATOM 706 C CA . ASP A 1 86 ? -22.354 7.593 2.612 1.00 92.88 86 ASP A CA 1
ATOM 707 C C . ASP A 1 86 ? -21.070 8.273 2.094 1.00 92.88 86 ASP A C 1
ATOM 709 O O . ASP A 1 86 ? -20.896 8.458 0.893 1.00 92.88 86 ASP A O 1
ATOM 713 N N . GLU A 1 87 ? -20.133 8.633 2.976 1.00 89.75 87 GLU A N 1
ATOM 714 C CA . GLU A 1 87 ? -18.866 9.293 2.626 1.00 89.75 87 GLU A CA 1
ATOM 715 C C . GLU A 1 87 ? -17.738 8.295 2.290 1.00 89.75 87 GLU A C 1
ATOM 717 O O . GLU A 1 87 ? -16.589 8.692 2.126 1.00 89.75 87 GLU A O 1
ATOM 722 N N . GLY A 1 88 ? -18.063 7.004 2.154 1.00 84.56 88 GLY A N 1
ATOM 723 C CA . GLY A 1 88 ? -17.137 5.945 1.723 1.00 84.56 88 GLY A CA 1
ATOM 724 C C . GLY A 1 88 ? -17.264 4.646 2.521 1.00 84.56 88 GLY A C 1
ATOM 725 O O . GLY A 1 88 ? -16.907 3.577 2.026 1.00 84.56 88 GLY A O 1
ATOM 726 N N . PHE A 1 89 ? -17.845 4.703 3.723 1.00 93.12 89 PHE A N 1
ATOM 727 C CA . PHE A 1 89 ? -17.995 3.531 4.591 1.00 93.12 89 PHE A CA 1
ATOM 728 C C . PHE A 1 89 ? -18.991 2.506 4.041 1.00 93.12 89 PHE A C 1
ATOM 730 O O . PHE A 1 89 ? -18.726 1.309 4.137 1.00 93.12 89 PHE A O 1
ATOM 737 N N . ALA A 1 90 ? -20.074 2.948 3.394 1.00 93.31 90 ALA A N 1
ATOM 738 C CA . ALA A 1 90 ? -21.040 2.067 2.737 1.00 93.31 90 ALA A CA 1
ATOM 739 C C . ALA A 1 90 ? -20.376 1.145 1.698 1.00 93.31 90 ALA A C 1
ATOM 741 O O . ALA A 1 90 ? -20.655 -0.051 1.649 1.00 93.31 90 ALA A O 1
ATOM 742 N N . ALA A 1 91 ? -19.427 1.672 0.918 1.00 88.38 91 ALA A N 1
ATOM 743 C CA . ALA A 1 91 ? -18.694 0.898 -0.083 1.00 88.38 91 ALA A CA 1
ATOM 744 C C . ALA A 1 91 ? -17.726 -0.129 0.534 1.00 88.38 91 ALA A C 1
ATOM 746 O O . ALA A 1 91 ? -17.379 -1.117 -0.114 1.00 88.38 91 ALA A O 1
ATOM 747 N N . ALA A 1 92 ? -17.265 0.102 1.765 1.00 88.81 92 ALA A N 1
ATOM 748 C CA . ALA A 1 92 ? -16.378 -0.810 2.480 1.00 88.81 92 ALA A CA 1
ATOM 749 C C . ALA A 1 92 ? -17.149 -1.900 3.228 1.00 88.81 92 ALA A C 1
ATOM 751 O O . ALA A 1 92 ? -16.804 -3.078 3.167 1.00 88.81 92 ALA A O 1
ATOM 752 N N . PHE A 1 93 ? -18.199 -1.500 3.941 1.00 93.81 93 PHE A N 1
ATOM 753 C CA . PHE A 1 93 ? -18.871 -2.350 4.912 1.00 93.81 93 PHE A CA 1
ATOM 754 C C . PHE A 1 93 ? -20.213 -2.910 4.430 1.00 93.81 93 PHE A C 1
ATOM 756 O O . PHE A 1 93 ? -20.690 -3.882 5.014 1.00 93.81 93 PHE A O 1
ATOM 763 N N . GLY A 1 94 ? -20.794 -2.369 3.358 1.00 92.69 94 GLY A N 1
ATOM 764 C CA . GLY A 1 94 ? -22.048 -2.842 2.776 1.00 92.69 94 GLY A CA 1
ATOM 765 C C . GLY A 1 94 ? -23.270 -2.385 3.568 1.00 92.69 94 GLY A C 1
ATOM 766 O O . GLY A 1 94 ? -23.821 -1.323 3.294 1.00 92.69 94 GLY A O 1
ATOM 767 N N . ASP A 1 95 ? -23.708 -3.191 4.536 1.00 95.31 95 ASP A N 1
ATOM 768 C CA . ASP A 1 95 ? -24.924 -2.942 5.319 1.00 95.31 95 ASP A CA 1
ATOM 769 C C . ASP A 1 95 ? -24.622 -2.266 6.664 1.00 95.31 95 ASP A C 1
ATOM 771 O O . ASP A 1 95 ? -23.930 -2.832 7.516 1.00 95.31 95 ASP A O 1
ATOM 775 N N . LEU A 1 96 ? -25.198 -1.076 6.875 1.00 95.50 96 LEU A N 1
ATOM 776 C CA . LEU A 1 96 ? -24.996 -0.283 8.091 1.00 95.50 96 LEU A CA 1
ATOM 777 C C . LEU A 1 96 ? -25.442 -1.050 9.332 1.00 95.50 96 LEU A C 1
ATOM 779 O O . LEU A 1 96 ? -24.715 -1.098 10.320 1.00 95.50 96 LEU A O 1
ATOM 783 N N . ARG A 1 97 ? -26.620 -1.677 9.280 1.00 96.56 97 ARG A N 1
ATOM 784 C CA . ARG A 1 97 ? -27.229 -2.306 10.455 1.00 96.56 97 ARG A CA 1
ATOM 785 C C . ARG A 1 97 ? -26.383 -3.465 10.974 1.00 96.56 97 ARG A C 1
ATOM 787 O O . ARG A 1 97 ? -26.190 -3.591 12.180 1.00 96.56 97 ARG A O 1
ATOM 794 N N . THR A 1 98 ? -25.851 -4.288 10.079 1.00 96.25 98 THR A N 1
ATOM 795 C CA . THR A 1 98 ? -24.950 -5.394 10.419 1.00 96.25 98 THR A CA 1
ATOM 796 C C . THR A 1 98 ? -23.664 -4.876 11.056 1.00 96.25 98 THR A C 1
ATOM 798 O O . THR A 1 98 ? -23.245 -5.381 12.099 1.00 96.25 98 THR A O 1
ATOM 801 N N . THR A 1 99 ? -23.055 -3.840 10.473 1.00 96.75 99 THR A N 1
ATOM 802 C CA . THR A 1 99 ? -21.845 -3.219 11.027 1.00 96.75 99 THR A CA 1
ATOM 803 C C . THR A 1 99 ? -22.097 -2.611 12.400 1.00 96.75 99 THR A C 1
ATOM 805 O O . THR A 1 99 ? -21.278 -2.787 13.300 1.00 96.75 99 THR A O 1
ATOM 808 N N . GLU A 1 100 ? -23.236 -1.945 12.593 1.00 97.25 100 GLU A N 1
ATOM 809 C CA . GLU A 1 100 ? -23.625 -1.427 13.899 1.00 97.25 100 GLU A CA 1
ATOM 810 C C . GLU A 1 100 ? -23.732 -2.551 14.916 1.00 97.25 100 GLU A C 1
ATOM 812 O O . GLU A 1 100 ? -23.045 -2.471 15.929 1.00 97.25 100 GLU A O 1
ATOM 817 N N . VAL A 1 101 ? -24.489 -3.617 14.616 1.00 97.56 101 VAL A N 1
ATOM 818 C CA . VAL A 1 101 ? -24.643 -4.790 15.493 1.00 97.56 101 VAL A CA 1
ATOM 819 C C . VAL A 1 101 ? -23.286 -5.345 15.915 1.00 97.56 101 VAL A C 1
ATOM 821 O O . VAL A 1 101 ? -23.075 -5.578 17.104 1.00 97.56 101 VAL A O 1
ATOM 824 N N . PHE A 1 102 ? -22.353 -5.518 14.976 1.00 97.69 102 PHE A N 1
ATOM 825 C CA . PHE A 1 102 ? -20.997 -5.966 15.286 1.00 97.69 102 PHE A CA 1
ATOM 826 C C . PHE A 1 102 ? -20.282 -5.027 16.255 1.00 97.69 102 PHE A C 1
ATOM 828 O O . PHE A 1 102 ? -19.774 -5.489 17.275 1.00 97.69 102 PHE A O 1
ATOM 835 N N . LEU A 1 103 ? -20.289 -3.718 15.998 1.00 96.88 103 LEU A N 1
ATOM 836 C CA . LEU A 1 103 ? -19.642 -2.746 16.879 1.00 96.88 103 LEU A CA 1
ATOM 837 C C . LEU A 1 103 ? -20.289 -2.689 18.269 1.00 96.88 103 LEU A C 1
ATOM 839 O O . LEU A 1 103 ? -19.562 -2.563 19.250 1.00 96.88 103 LEU A O 1
ATOM 843 N N . GLU A 1 104 ? -21.613 -2.854 18.393 1.00 95.81 104 GLU A N 1
ATOM 844 C CA . GLU A 1 104 ? -22.258 -2.913 19.717 1.00 95.81 104 GLU A CA 1
ATOM 845 C C . GLU A 1 104 ? -21.864 -4.173 20.492 1.00 95.81 104 GLU A C 1
ATOM 847 O O . GLU A 1 104 ? -21.758 -4.132 21.718 1.00 95.81 104 GLU A O 1
ATOM 852 N N . GLN A 1 105 ? -21.666 -5.310 19.810 1.00 94.88 105 GLN A N 1
ATOM 853 C CA . GLN A 1 105 ? -21.161 -6.515 20.473 1.00 94.88 105 GLN A CA 1
ATOM 854 C C . GLN A 1 105 ? -19.736 -6.294 20.979 1.00 94.88 105 GLN A C 1
ATOM 856 O O . GLN A 1 105 ? -19.442 -6.637 22.123 1.00 94.88 105 GLN A O 1
ATOM 861 N N . MET A 1 106 ? -18.873 -5.677 20.169 1.00 94.62 106 MET A N 1
ATOM 862 C CA . MET A 1 106 ? -17.500 -5.367 20.578 1.00 94.62 106 MET A CA 1
ATOM 863 C C . MET A 1 106 ? -17.468 -4.374 21.746 1.00 94.62 106 MET A C 1
ATOM 865 O O . MET A 1 106 ? -16.722 -4.588 22.695 1.00 94.62 106 MET A O 1
ATOM 869 N N . GLU A 1 107 ? -18.332 -3.354 21.735 1.00 93.56 107 GLU A N 1
ATOM 870 C CA . GLU A 1 107 ? -18.514 -2.407 22.845 1.00 93.56 107 GLU A CA 1
ATOM 871 C C . GLU A 1 107 ? -18.876 -3.132 24.151 1.00 93.56 107 GLU A C 1
ATOM 873 O O . GLU A 1 107 ? -18.203 -2.960 25.166 1.00 93.56 107 GLU A O 1
ATOM 878 N N . LYS A 1 108 ? -19.890 -4.009 24.119 1.00 90.94 108 LYS A N 1
ATOM 879 C CA . LYS A 1 108 ? -20.333 -4.782 25.295 1.00 90.94 108 LYS A CA 1
ATOM 880 C C . LYS A 1 108 ? -19.251 -5.711 25.836 1.00 90.94 108 LYS A C 1
ATOM 882 O O . LYS A 1 108 ? -19.155 -5.900 27.044 1.00 90.94 108 LYS A O 1
ATOM 887 N N . LEU A 1 109 ? -18.463 -6.315 24.948 1.00 90.38 109 LEU A N 1
ATOM 888 C CA . LEU A 1 109 ? -17.392 -7.238 25.320 1.00 90.38 109 LEU A CA 1
ATOM 889 C C . LEU A 1 109 ? -16.118 -6.512 25.777 1.00 90.38 109 LEU A C 1
ATOM 891 O O . LEU A 1 109 ? -15.300 -7.125 26.462 1.00 90.38 109 LEU A O 1
ATOM 895 N N . ARG A 1 110 ? -15.968 -5.224 25.434 1.00 86.38 110 ARG A N 1
ATOM 896 C CA . ARG A 1 110 ? -14.884 -4.352 25.902 1.00 86.38 110 ARG A CA 1
ATOM 897 C C . ARG A 1 110 ? -15.171 -3.681 27.244 1.00 86.38 110 ARG A C 1
ATOM 899 O O . ARG A 1 110 ? -14.234 -3.186 27.856 1.00 86.38 110 ARG A O 1
ATOM 906 N N . ASP A 1 111 ? -16.431 -3.613 27.686 1.00 77.88 111 ASP A N 1
ATOM 907 C CA . ASP A 1 111 ? -16.816 -2.884 28.904 1.00 77.88 111 ASP A CA 1
ATOM 908 C C . ASP A 1 111 ? -15.914 -3.272 30.102 1.00 77.88 111 ASP A C 1
ATOM 910 O O . ASP A 1 111 ? -15.872 -4.440 30.502 1.00 77.88 111 ASP A O 1
ATOM 914 N N . PRO A 1 112 ? -15.217 -2.310 30.731 1.00 56.84 112 PRO A N 1
ATOM 915 C CA . PRO A 1 112 ? -14.370 -2.556 31.893 1.00 56.84 112 PRO A CA 1
ATOM 916 C C . PRO A 1 112 ? -15.062 -3.181 33.103 1.00 56.84 112 PRO A C 1
ATOM 918 O O . PRO A 1 112 ? -14.418 -3.866 33.900 1.00 56.84 112 PRO A O 1
ATOM 921 N N . ASN A 1 113 ? -16.376 -3.011 33.243 1.00 52.47 113 ASN A N 1
ATOM 922 C CA . ASN A 1 113 ? -17.148 -3.722 34.259 1.00 52.47 113 ASN A CA 1
ATOM 923 C C . ASN A 1 113 ? -17.346 -5.203 33.897 1.00 52.47 113 ASN A C 1
ATOM 925 O O . ASN A 1 113 ? -17.446 -6.044 34.796 1.00 52.47 113 ASN A O 1
ATOM 929 N N . ALA A 1 114 ? -17.327 -5.542 32.603 1.00 49.69 114 ALA A N 1
ATOM 930 C CA . ALA A 1 114 ? -17.234 -6.915 32.120 1.00 49.69 114 ALA A CA 1
ATOM 931 C C . ALA A 1 114 ? -15.821 -7.496 32.303 1.00 49.69 114 ALA A C 1
ATOM 933 O O . ALA A 1 114 ? -15.724 -8.692 32.542 1.00 49.69 114 ALA A O 1
ATOM 934 N N . HIS A 1 115 ? -14.749 -6.688 32.331 1.00 50.53 115 HIS A N 1
ATOM 935 C CA . HIS A 1 115 ? -13.377 -7.159 32.614 1.00 50.53 115 HIS A CA 1
ATOM 936 C C . HIS A 1 115 ? -13.169 -7.738 34.028 1.00 50.53 115 HIS A C 1
ATOM 938 O O . HIS A 1 115 ? -12.155 -8.386 34.279 1.00 50.53 115 HIS A O 1
ATOM 944 N N . ARG A 1 116 ? -14.118 -7.565 34.964 1.00 54.72 116 ARG A N 1
ATOM 945 C CA . ARG A 1 116 ? -14.113 -8.309 36.243 1.00 54.72 116 ARG A CA 1
ATOM 946 C C . ARG A 1 116 ? -14.583 -9.762 36.095 1.00 54.72 116 ARG A C 1
ATOM 948 O O . ARG A 1 116 ? -14.404 -10.547 37.022 1.00 54.72 116 ARG A O 1
ATOM 955 N N . ARG A 1 117 ? -15.198 -10.121 34.964 1.00 64.88 117 ARG A N 1
ATOM 956 C CA . ARG A 1 117 ? -15.584 -11.490 34.607 1.00 64.88 117 ARG A CA 1
ATOM 957 C C . ARG A 1 117 ? -14.678 -11.969 33.480 1.00 64.88 117 ARG A C 1
ATOM 959 O O . ARG A 1 117 ? -14.510 -11.293 32.472 1.00 64.88 117 ARG A O 1
ATOM 966 N N . GLU A 1 118 ? -14.095 -13.148 33.641 1.00 76.75 118 GLU A N 1
ATOM 967 C CA . GLU A 1 118 ? -13.326 -13.761 32.564 1.00 76.75 118 GLU A CA 1
ATOM 968 C C . GLU A 1 118 ? -14.239 -14.019 31.353 1.00 76.75 118 GLU A C 1
ATOM 970 O O . GLU A 1 118 ? -15.326 -14.587 31.493 1.00 76.75 118 GLU A O 1
ATOM 975 N N . LEU A 1 119 ? -13.811 -13.590 30.160 1.00 85.69 119 LEU A N 1
ATOM 976 C CA . LEU A 1 119 ? -14.536 -13.881 28.925 1.00 85.69 119 LEU A CA 1
ATOM 977 C C . LEU A 1 119 ? -14.562 -15.392 28.683 1.00 85.69 119 LEU A C 1
ATOM 979 O O . LEU A 1 119 ? -13.528 -16.064 28.680 1.00 85.69 119 LEU A O 1
ATOM 983 N N . THR A 1 120 ? -15.747 -15.919 28.407 1.00 88.56 120 THR A N 1
ATOM 984 C CA . THR A 1 120 ? -15.930 -17.324 28.031 1.00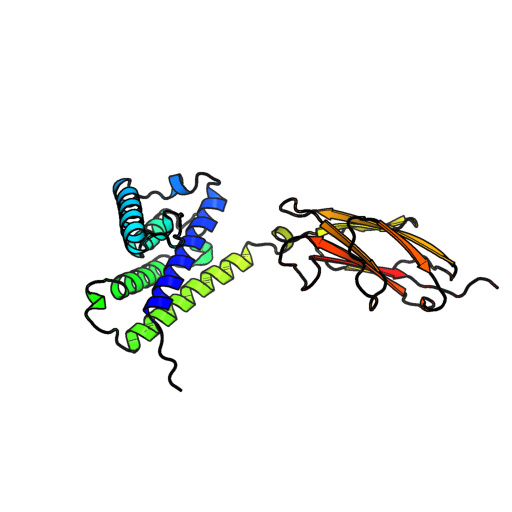 88.56 120 THR A CA 1
ATOM 985 C C . THR A 1 120 ? -15.318 -17.615 26.656 1.00 88.56 120 THR A C 1
ATOM 987 O O . THR A 1 120 ? -15.153 -16.721 25.823 1.00 88.56 120 THR A O 1
ATOM 990 N N . SER A 1 121 ? -15.025 -18.885 26.361 1.00 89.25 121 SER A N 1
ATOM 991 C CA . SER A 1 121 ? -14.438 -19.277 25.071 1.00 89.25 121 SER A CA 1
ATOM 992 C C . SER A 1 121 ? -15.271 -18.820 23.871 1.00 89.25 121 SER A C 1
ATOM 994 O O . SER A 1 121 ? -14.706 -18.317 22.905 1.00 89.25 121 SER A O 1
ATOM 996 N N . HIS A 1 122 ? -16.602 -18.936 23.927 1.00 90.69 122 HIS A N 1
ATOM 997 C CA . HIS A 1 122 ? -17.460 -18.527 22.810 1.00 90.69 122 HIS A CA 1
ATOM 998 C C . HIS A 1 122 ? -17.428 -17.008 22.574 1.00 90.69 122 HIS A C 1
ATOM 1000 O O . HIS A 1 122 ? -17.456 -16.579 21.425 1.00 90.69 122 HIS A O 1
ATOM 1006 N N . GLN A 1 123 ? -17.299 -16.193 23.630 1.00 91.81 123 GLN A N 1
ATOM 1007 C CA . GLN A 1 123 ? -17.130 -14.740 23.500 1.00 91.81 123 GLN A CA 1
ATOM 1008 C C . GLN A 1 123 ? -15.790 -14.386 22.850 1.00 91.81 123 GLN A C 1
ATOM 1010 O O . GLN A 1 123 ? -15.748 -13.515 21.986 1.00 91.81 123 GLN A O 1
ATOM 1015 N N . LYS A 1 124 ? -14.708 -15.093 23.206 1.00 91.69 124 LYS A N 1
ATOM 1016 C CA . LYS A 1 124 ? -13.392 -14.909 22.569 1.00 91.69 124 LYS A CA 1
ATOM 1017 C C . LYS A 1 124 ? -13.441 -15.248 21.071 1.00 91.69 124 LYS A C 1
ATOM 1019 O O . LYS A 1 124 ? -12.943 -14.479 20.255 1.00 91.69 124 LYS A O 1
ATOM 1024 N N . TRP A 1 125 ? -14.098 -16.349 20.697 1.00 93.38 125 TRP A N 1
ATOM 1025 C CA . TRP A 1 125 ? -14.304 -16.711 19.287 1.00 93.38 125 TRP A CA 1
ATOM 1026 C C . TRP A 1 125 ? -15.191 -15.713 18.538 1.00 93.38 125 TRP A C 1
ATOM 1028 O O . TRP A 1 125 ? -14.902 -15.395 17.388 1.00 93.38 125 TRP A O 1
ATOM 1038 N N . LEU A 1 126 ? -16.230 -15.181 19.186 1.00 95.00 126 LEU A N 1
ATOM 1039 C CA . LEU A 1 126 ? -17.078 -14.143 18.602 1.00 95.00 126 LEU A CA 1
ATOM 1040 C C . LEU A 1 126 ? -16.285 -12.857 18.319 1.00 95.00 126 LEU A C 1
ATOM 1042 O O . LEU A 1 126 ? -16.404 -12.307 17.228 1.00 95.00 126 LEU A O 1
ATOM 1046 N N . ILE A 1 127 ? -15.438 -12.424 19.262 1.00 93.94 127 ILE A N 1
ATOM 1047 C CA . ILE A 1 127 ? -14.519 -11.285 19.089 1.00 93.94 127 ILE A CA 1
ATOM 1048 C C . ILE A 1 127 ? -13.613 -11.503 17.879 1.00 93.94 127 ILE A C 1
ATOM 1050 O O . ILE A 1 127 ? -13.548 -10.638 17.009 1.00 93.94 127 ILE A O 1
ATOM 1054 N N . ALA A 1 128 ? -12.958 -12.664 17.793 1.00 91.88 128 ALA A N 1
ATOM 1055 C CA . ALA A 1 128 ? -12.070 -12.981 16.678 1.00 91.88 128 ALA A CA 1
ATOM 1056 C C . ALA A 1 128 ? -12.820 -13.014 15.335 1.00 91.88 128 ALA A C 1
ATOM 1058 O O . ALA A 1 128 ? -12.329 -12.479 14.343 1.00 91.88 128 ALA A O 1
ATOM 1059 N N . GLY A 1 129 ? -14.031 -13.583 15.305 1.00 95.31 129 GLY A N 1
ATOM 1060 C CA . GLY A 1 129 ? -14.870 -13.632 14.107 1.00 95.31 129 GLY A CA 1
ATOM 1061 C C . GLY A 1 129 ? -15.289 -12.244 13.617 1.00 95.31 129 GLY A C 1
ATOM 1062 O O . GLY A 1 129 ? -15.111 -11.928 12.443 1.00 95.31 129 GLY A O 1
ATOM 1063 N N . ILE A 1 130 ? -15.785 -11.388 14.517 1.00 96.25 130 ILE A N 1
ATOM 1064 C CA . ILE A 1 130 ? -16.174 -10.009 14.182 1.00 96.25 130 ILE A CA 1
ATOM 1065 C C . ILE A 1 130 ? -14.951 -9.176 13.766 1.00 96.25 130 ILE A C 1
ATOM 1067 O O . ILE A 1 130 ? -15.010 -8.453 12.769 1.00 96.25 130 ILE A O 1
ATOM 1071 N N . SER A 1 131 ? -13.839 -9.294 14.503 1.00 92.19 131 SER A N 1
ATOM 1072 C CA . SER A 1 131 ? -12.563 -8.630 14.196 1.00 92.19 131 SER A CA 1
ATOM 1073 C C . SER A 1 131 ? -12.078 -8.994 12.791 1.00 92.19 131 SER A C 1
ATOM 1075 O O . SER A 1 131 ? -11.831 -8.107 11.970 1.00 92.19 131 SER A O 1
ATOM 1077 N N . GLY A 1 132 ? -12.019 -10.292 12.480 1.00 87.38 132 GLY A N 1
ATOM 1078 C CA . GLY A 1 132 ? -11.607 -10.798 11.173 1.00 87.38 132 GLY A CA 1
ATOM 1079 C C . GLY A 1 132 ? -12.513 -10.334 10.034 1.00 87.38 132 GLY A C 1
ATOM 1080 O O . GLY A 1 132 ? -12.010 -9.898 8.997 1.00 87.38 132 GLY A O 1
ATOM 1081 N N . GLU A 1 133 ? -13.832 -10.355 10.235 1.00 94.62 133 GLU A N 1
ATOM 1082 C CA . GLU A 1 133 ? -14.809 -9.908 9.238 1.00 94.62 133 GLU A CA 1
ATOM 1083 C C . GLU A 1 133 ? -14.643 -8.415 8.906 1.00 94.62 133 GLU A C 1
ATOM 1085 O O . GLU A 1 133 ? -14.472 -8.041 7.744 1.00 94.62 133 GLU A O 1
ATOM 1090 N N . LEU A 1 134 ? -14.627 -7.544 9.921 1.00 92.19 134 LEU A N 1
ATOM 1091 C CA . LEU A 1 134 ? -14.517 -6.096 9.712 1.00 92.19 134 LEU A CA 1
ATOM 1092 C C . LEU A 1 134 ? -13.149 -5.695 9.143 1.00 92.19 134 LEU A C 1
ATOM 1094 O O . LEU A 1 134 ? -13.081 -4.865 8.235 1.00 92.19 134 LEU A O 1
ATOM 1098 N N . ARG A 1 135 ? -12.057 -6.307 9.617 1.00 87.56 135 ARG A N 1
ATOM 1099 C CA . ARG A 1 135 ? -10.710 -6.036 9.088 1.00 87.56 135 ARG A CA 1
ATOM 1100 C C . ARG A 1 135 ? -10.553 -6.515 7.647 1.00 87.56 135 ARG A C 1
ATOM 1102 O O . ARG A 1 135 ? -9.954 -5.798 6.849 1.00 87.56 135 ARG A O 1
ATOM 1109 N N . THR A 1 136 ? -11.126 -7.665 7.291 1.00 87.31 136 THR A N 1
ATOM 1110 C CA . THR A 1 136 ? -11.144 -8.146 5.900 1.00 87.31 136 THR A CA 1
ATOM 1111 C C . THR A 1 136 ? -11.862 -7.153 4.990 1.00 87.31 136 THR A C 1
ATOM 1113 O O . THR A 1 136 ? -11.334 -6.802 3.937 1.00 87.31 136 THR A O 1
ATOM 1116 N N . ARG A 1 137 ? -13.016 -6.618 5.411 1.00 88.94 137 ARG A N 1
ATOM 1117 C CA . ARG A 1 137 ? -13.738 -5.582 4.650 1.00 88.94 137 ARG A CA 1
ATOM 1118 C C . ARG A 1 137 ? -12.900 -4.316 4.436 1.00 88.94 137 ARG A C 1
ATOM 1120 O O . ARG A 1 137 ? -12.864 -3.804 3.319 1.00 88.94 137 ARG A O 1
ATOM 1127 N N . ILE A 1 138 ? -12.172 -3.855 5.458 1.00 87.38 138 ILE A N 1
ATOM 1128 C CA . ILE A 1 138 ? -11.238 -2.718 5.339 1.00 87.38 138 ILE A CA 1
ATOM 1129 C C . ILE A 1 138 ? -10.148 -3.008 4.299 1.00 87.38 138 ILE A C 1
ATOM 1131 O O . ILE A 1 138 ? -9.894 -2.178 3.427 1.00 87.38 138 ILE A O 1
ATOM 1135 N N . VAL A 1 139 ? -9.514 -4.182 4.370 1.00 77.56 139 VAL A N 1
ATOM 1136 C CA . VAL A 1 139 ? -8.449 -4.582 3.434 1.00 77.56 139 VAL A CA 1
ATOM 1137 C C . VAL A 1 139 ? -8.974 -4.652 2.000 1.00 77.56 139 VAL A C 1
ATOM 1139 O O . VAL A 1 139 ? -8.372 -4.072 1.099 1.00 77.56 139 VAL A O 1
ATOM 1142 N N . LEU A 1 140 ? -10.124 -5.297 1.788 1.00 79.12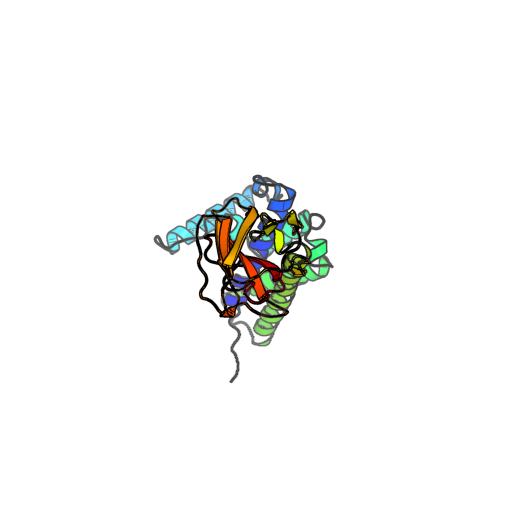 140 LEU A N 1
ATOM 1143 C CA . LEU A 1 140 ? -10.755 -5.397 0.470 1.00 79.12 140 LEU A CA 1
ATOM 1144 C C . LEU A 1 140 ? -11.155 -4.029 -0.087 1.00 79.12 140 LEU A C 1
ATOM 1146 O O . LEU A 1 140 ? -11.098 -3.826 -1.296 1.00 79.12 140 LEU A O 1
ATOM 1150 N N . HIS A 1 141 ? -11.568 -3.092 0.768 1.00 81.19 141 HIS A N 1
ATOM 1151 C CA . HIS A 1 141 ? -11.871 -1.733 0.339 1.00 81.19 141 HIS A CA 1
ATOM 1152 C C . HIS A 1 141 ? -10.610 -0.974 -0.087 1.00 81.19 141 HIS A C 1
ATOM 1154 O O . HIS A 1 141 ? -10.614 -0.357 -1.150 1.00 81.19 141 HIS A O 1
ATOM 1160 N N . ARG A 1 142 ? -9.526 -1.053 0.698 1.00 70.19 142 ARG A N 1
ATOM 1161 C CA . ARG A 1 142 ? -8.234 -0.441 0.340 1.00 70.19 142 ARG A CA 1
ATOM 1162 C C . ARG A 1 142 ? -7.743 -0.945 -1.018 1.00 70.19 142 ARG A C 1
ATOM 1164 O O . ARG A 1 142 ? -7.485 -0.135 -1.898 1.00 70.19 142 ARG A O 1
ATOM 1171 N N . GLY A 1 143 ? -7.798 -2.258 -1.248 1.00 59.09 143 GLY A N 1
ATOM 1172 C CA . GLY A 1 143 ? -7.414 -2.861 -2.529 1.00 59.09 143 GLY A CA 1
ATOM 1173 C C . GLY A 1 143 ? -8.290 -2.491 -3.739 1.00 59.09 143 GLY A C 1
ATOM 1174 O O . GLY A 1 143 ? -7.904 -2.788 -4.862 1.00 59.09 143 GLY A O 1
ATOM 1175 N N . LYS A 1 144 ? -9.464 -1.866 -3.548 1.00 65.19 144 LYS A N 1
ATOM 1176 C CA . LYS A 1 144 ? -10.341 -1.401 -4.644 1.00 65.19 144 LYS A CA 1
ATOM 1177 C C . LYS A 1 144 ? -10.130 0.065 -5.028 1.00 65.19 144 LYS A C 1
ATOM 1179 O O . LYS A 1 144 ? -10.602 0.466 -6.087 1.00 65.19 144 LYS A O 1
ATOM 1184 N N . GLY A 1 145 ? -9.518 0.865 -4.155 1.00 51.59 145 GLY A N 1
ATOM 1185 C CA . GLY A 1 145 ? -9.385 2.318 -4.323 1.00 51.59 145 GLY A CA 1
ATOM 1186 C C . GLY A 1 145 ? -7.952 2.838 -4.259 1.00 51.59 145 GLY A C 1
ATOM 1187 O O . GLY A 1 145 ? -7.759 4.045 -4.324 1.00 51.59 145 GLY A O 1
ATOM 1188 N N . GLU A 1 146 ? -6.973 1.958 -4.081 1.00 49.06 146 GLU A N 1
ATOM 1189 C CA . GLU A 1 146 ? -5.550 2.265 -4.198 1.00 49.06 146 GLU A CA 1
ATOM 1190 C C . GLU A 1 146 ? -5.096 1.718 -5.549 1.00 49.06 146 GLU A C 1
ATOM 1192 O O . GLU A 1 146 ? -5.110 0.501 -5.749 1.00 49.06 146 GLU A O 1
ATOM 1197 N N . ASN A 1 147 ? -4.746 2.595 -6.495 1.00 58.59 147 ASN A N 1
ATOM 1198 C CA . ASN A 1 147 ? -3.954 2.125 -7.618 1.00 58.59 147 ASN A CA 1
ATOM 1199 C C . ASN A 1 147 ? -2.538 1.917 -7.076 1.00 58.59 147 ASN A C 1
ATOM 1201 O O . ASN A 1 147 ? -2.006 2.797 -6.402 1.00 58.59 147 ASN A O 1
ATOM 1205 N N . VAL A 1 148 ? -1.940 0.747 -7.302 1.00 61.19 148 VAL A N 1
ATOM 1206 C CA . VAL A 1 148 ? -0.571 0.454 -6.830 1.00 61.19 148 VAL A CA 1
ATOM 1207 C C . VAL A 1 148 ? 0.383 1.558 -7.304 1.00 61.19 148 VAL A C 1
ATOM 1209 O O . VAL A 1 148 ? 1.210 2.048 -6.538 1.00 61.19 148 VAL A O 1
ATOM 1212 N N . ASP A 1 149 ? 0.146 2.031 -8.522 1.00 60.69 149 ASP A N 1
ATOM 1213 C CA . ASP A 1 149 ? 0.836 3.126 -9.196 1.00 60.69 149 ASP A CA 1
ATOM 1214 C C . ASP A 1 149 ? 0.794 4.471 -8.430 1.00 60.69 149 ASP A C 1
ATOM 1216 O O . ASP A 1 149 ? 1.684 5.298 -8.600 1.00 60.69 149 ASP A O 1
ATOM 1220 N N . ASP A 1 150 ? -0.167 4.693 -7.522 1.00 68.50 150 ASP A N 1
ATOM 1221 C CA . ASP A 1 150 ? -0.238 5.916 -6.697 1.00 68.50 150 ASP A CA 1
ATOM 1222 C C . ASP A 1 150 ? 0.797 5.929 -5.557 1.00 68.50 150 ASP A C 1
ATOM 1224 O O . ASP A 1 150 ? 1.015 6.958 -4.914 1.00 68.50 150 ASP A O 1
ATOM 1228 N N . TYR A 1 151 ? 1.422 4.784 -5.265 1.00 75.94 151 TYR A N 1
ATOM 1229 C CA . TYR A 1 151 ? 2.327 4.623 -4.126 1.00 75.94 151 TYR A CA 1
ATOM 1230 C C . TYR A 1 151 ? 3.790 4.485 -4.527 1.00 75.94 151 TYR A C 1
ATOM 1232 O O . TYR A 1 151 ? 4.667 4.761 -3.702 1.00 75.94 151 TYR A O 1
ATOM 1240 N N . PHE A 1 152 ? 4.082 4.081 -5.759 1.00 86.06 152 PHE A N 1
ATOM 1241 C CA . PHE A 1 152 ? 5.433 3.747 -6.203 1.00 86.06 152 PHE A CA 1
ATOM 1242 C C . PHE A 1 152 ? 5.853 4.602 -7.401 1.00 86.06 152 PHE A C 1
ATOM 1244 O O . PHE A 1 152 ? 4.998 5.061 -8.152 1.00 86.06 152 PHE A O 1
ATOM 1251 N N . PRO A 1 153 ? 7.160 4.853 -7.577 1.00 87.56 153 PRO A N 1
ATOM 1252 C CA . PRO A 1 153 ? 7.680 5.450 -8.791 1.00 87.56 153 PRO A CA 1
ATOM 1253 C C . PRO A 1 153 ? 7.237 4.718 -10.051 1.00 87.56 153 PRO A C 1
ATOM 1255 O O . PRO A 1 153 ? 7.215 3.490 -10.072 1.00 87.56 153 PRO A O 1
ATOM 1258 N N . LEU A 1 154 ? 7.000 5.480 -11.112 1.00 88.88 154 LEU A N 1
ATOM 1259 C CA . LEU A 1 154 ? 6.636 4.964 -12.429 1.00 88.88 154 LEU A CA 1
ATOM 1260 C C . LEU A 1 154 ? 7.589 5.507 -13.484 1.00 88.88 154 LEU A C 1
ATOM 1262 O O . LEU A 1 154 ? 7.929 6.693 -13.467 1.00 88.88 154 LEU A O 1
ATOM 1266 N N . ILE A 1 155 ? 7.988 4.657 -14.427 1.00 90.62 155 ILE A N 1
ATOM 1267 C CA . ILE A 1 155 ? 8.680 5.091 -15.637 1.00 90.62 155 ILE A CA 1
ATOM 1268 C C . ILE A 1 155 ? 7.633 5.682 -16.581 1.00 90.62 155 ILE A C 1
ATOM 1270 O O . ILE A 1 155 ? 6.771 4.990 -17.104 1.00 90.62 155 ILE A O 1
ATOM 1274 N N . GLU A 1 156 ? 7.723 6.975 -16.857 1.00 88.06 156 GLU A N 1
ATOM 1275 C CA . GLU A 1 156 ? 6.823 7.647 -17.795 1.00 88.06 156 GLU A CA 1
ATOM 1276 C C . GLU A 1 156 ? 7.270 7.416 -19.243 1.00 88.06 156 GLU A C 1
ATOM 1278 O O . GLU A 1 156 ? 6.450 7.209 -20.147 1.00 88.06 156 GLU A O 1
ATOM 1283 N N . LEU A 1 157 ? 8.589 7.422 -19.458 1.00 88.00 157 LEU A N 1
ATOM 1284 C CA . LEU A 1 157 ? 9.218 7.252 -20.761 1.00 88.00 157 LEU A CA 1
ATOM 1285 C C . LEU A 1 157 ? 10.556 6.529 -20.625 1.00 88.00 157 LEU A C 1
ATOM 1287 O O . LEU A 1 157 ? 11.409 6.928 -19.837 1.00 88.00 157 LEU A O 1
ATOM 1291 N N . ALA A 1 158 ? 10.789 5.542 -21.482 1.00 92.50 158 ALA A N 1
ATOM 1292 C CA . ALA A 1 158 ? 12.134 5.063 -21.781 1.00 92.50 158 ALA A CA 1
ATOM 1293 C C . ALA A 1 158 ? 12.443 5.267 -23.260 1.00 92.50 158 ALA A C 1
ATOM 1295 O O . ALA A 1 158 ? 11.557 5.112 -24.104 1.00 92.50 158 ALA A O 1
ATOM 1296 N N . ARG A 1 159 ? 13.685 5.625 -23.582 1.00 93.69 159 ARG A N 1
ATOM 1297 C CA . ARG A 1 159 ? 14.129 5.844 -24.961 1.00 93.69 159 ARG A CA 1
ATOM 1298 C C . ARG A 1 159 ? 15.592 5.492 -25.166 1.00 93.69 159 ARG A C 1
ATOM 1300 O O . ARG A 1 159 ? 16.359 5.466 -24.207 1.00 93.69 159 ARG A O 1
ATOM 1307 N N . ASP A 1 160 ? 15.959 5.287 -26.423 1.00 94.00 160 ASP A N 1
ATOM 1308 C CA . ASP A 1 160 ? 17.347 5.209 -26.864 1.00 94.00 160 ASP A CA 1
ATOM 1309 C C . ASP A 1 160 ? 17.705 6.327 -27.864 1.00 94.00 160 ASP A C 1
ATOM 1311 O O . ASP A 1 160 ? 16.842 7.064 -28.355 1.00 94.00 160 ASP A O 1
ATOM 1315 N N . ASN A 1 161 ? 18.995 6.459 -28.177 1.00 93.00 161 ASN A N 1
ATOM 1316 C CA . ASN A 1 161 ? 19.502 7.403 -29.178 1.00 93.00 161 ASN A CA 1
ATOM 1317 C C . ASN A 1 161 ? 19.298 6.956 -30.642 1.00 93.00 161 ASN A C 1
ATOM 1319 O O . ASN A 1 161 ? 19.653 7.700 -31.557 1.00 93.00 161 ASN A O 1
ATOM 1323 N N . LEU A 1 162 ? 18.717 5.776 -30.883 1.00 89.50 162 LEU A N 1
ATOM 1324 C CA . LEU A 1 162 ? 18.377 5.259 -32.216 1.00 89.50 162 LEU A CA 1
ATOM 1325 C C . LEU A 1 162 ? 16.938 5.606 -32.632 1.00 89.50 162 LEU A C 1
ATOM 1327 O O . LEU A 1 162 ? 16.523 5.286 -33.747 1.00 89.50 162 LEU A O 1
ATOM 1331 N N . GLY A 1 163 ? 16.190 6.278 -31.752 1.00 84.62 163 GLY A N 1
ATOM 1332 C CA . GLY A 1 163 ? 14.817 6.719 -31.987 1.00 84.62 163 GLY A CA 1
ATOM 1333 C C . GLY A 1 163 ? 13.752 5.756 -31.464 1.00 84.62 163 GLY A C 1
ATOM 1334 O O . GLY A 1 163 ? 12.566 5.986 -31.706 1.00 84.62 163 GLY A O 1
ATOM 1335 N N . ASN A 1 164 ? 14.134 4.704 -30.737 1.00 86.94 164 ASN A N 1
ATOM 1336 C CA . ASN A 1 164 ? 13.177 3.831 -30.073 1.00 86.94 164 ASN A CA 1
ATOM 1337 C C . ASN A 1 164 ? 12.724 4.459 -28.760 1.00 86.94 164 ASN A C 1
ATOM 1339 O O . ASN A 1 164 ? 13.530 4.984 -27.993 1.00 86.94 164 ASN A O 1
ATOM 1343 N N . PHE A 1 165 ? 11.426 4.387 -28.479 1.00 88.00 165 PHE A N 1
ATOM 1344 C CA . PHE A 1 165 ? 10.880 4.880 -27.225 1.00 88.00 165 PHE A CA 1
ATOM 1345 C C . PHE A 1 165 ? 9.627 4.120 -26.806 1.00 88.00 165 PHE A C 1
ATOM 1347 O O . PHE A 1 165 ? 8.964 3.457 -27.606 1.00 88.00 165 PHE A O 1
ATOM 1354 N N . ALA A 1 166 ? 9.305 4.249 -25.527 1.00 81.00 166 ALA A N 1
ATOM 1355 C CA . ALA A 1 166 ? 8.240 3.532 -24.867 1.00 81.00 166 ALA A CA 1
ATOM 1356 C C . ALA A 1 166 ? 7.538 4.437 -23.849 1.00 81.00 166 ALA A C 1
ATOM 1358 O O . ALA A 1 166 ? 8.140 4.746 -22.821 1.00 81.00 166 ALA A O 1
ATOM 1359 N N . PRO A 1 167 ? 6.284 4.856 -24.099 1.00 73.81 167 PRO A N 1
ATOM 1360 C CA . PRO A 1 167 ? 5.449 5.475 -23.077 1.00 73.81 167 PRO A CA 1
ATOM 1361 C C . PRO A 1 167 ? 4.868 4.388 -22.157 1.00 73.81 167 PRO A C 1
ATOM 1363 O O . PRO A 1 167 ? 4.264 3.403 -22.620 1.00 73.81 167 PRO A O 1
ATOM 1366 N N . 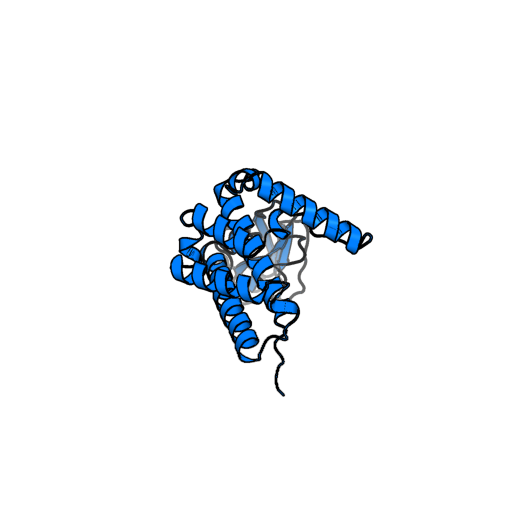LEU A 1 168 ? 5.093 4.531 -20.851 1.00 68.00 168 LEU A N 1
ATOM 1367 C CA . LEU A 1 168 ? 4.967 3.426 -19.888 1.00 68.00 168 LEU A CA 1
ATOM 1368 C C . LEU A 1 168 ? 4.172 3.751 -18.608 1.00 68.00 168 LEU A C 1
ATOM 1370 O O . LEU A 1 168 ? 4.517 3.239 -17.554 1.00 68.00 168 LEU A O 1
ATOM 1374 N N . PRO A 1 169 ? 3.034 4.467 -18.659 1.00 53.66 169 PRO A N 1
ATOM 1375 C CA . PRO A 1 169 ? 2.318 4.857 -17.438 1.00 53.66 169 PRO A CA 1
ATOM 1376 C C . PRO A 1 169 ? 1.737 3.692 -16.606 1.00 53.66 169 PRO A C 1
ATOM 1378 O O . PRO A 1 169 ? 1.215 3.945 -15.531 1.00 53.66 169 PRO A O 1
ATOM 1381 N N . ASN A 1 170 ? 1.804 2.440 -17.089 1.00 57.19 170 ASN A N 1
ATOM 1382 C CA . ASN A 1 170 ? 1.160 1.269 -16.474 1.00 57.19 170 ASN A CA 1
ATOM 1383 C C . ASN A 1 170 ? 2.150 0.105 -16.218 1.00 57.19 170 ASN A C 1
ATOM 1385 O O . ASN A 1 170 ? 1.764 -1.064 -16.303 1.00 57.19 170 ASN A O 1
ATOM 1389 N N . GLY A 1 171 ? 3.432 0.405 -15.996 1.00 61.19 171 GLY A N 1
ATOM 1390 C CA . GLY A 1 171 ? 4.428 -0.560 -15.526 1.00 61.19 171 GLY A CA 1
ATOM 1391 C C . GLY A 1 171 ? 5.047 -1.496 -16.578 1.00 61.19 171 GLY A C 1
ATOM 1392 O O . GLY A 1 171 ? 5.163 -1.164 -17.762 1.00 61.19 171 GLY A O 1
ATOM 1393 N N . LEU A 1 172 ? 5.453 -2.685 -16.109 1.00 63.03 172 LEU A N 1
ATOM 1394 C CA . LEU A 1 172 ? 6.379 -3.636 -16.742 1.00 63.03 172 LEU A CA 1
ATOM 1395 C C . LEU A 1 172 ? 6.079 -3.957 -18.220 1.00 63.03 172 LEU A C 1
ATOM 1397 O O . LEU A 1 172 ? 5.115 -4.658 -18.536 1.00 63.03 172 LEU A O 1
ATOM 1401 N N . LYS A 1 173 ? 6.944 -3.507 -19.145 1.00 77.81 173 LYS A N 1
ATOM 1402 C CA . LYS A 1 173 ? 6.840 -3.831 -20.586 1.00 77.81 173 LYS A CA 1
ATOM 1403 C C . LYS A 1 173 ? 8.114 -4.425 -21.173 1.00 77.81 173 LYS A C 1
ATOM 1405 O O . LYS A 1 173 ? 9.226 -3.987 -20.888 1.00 77.81 173 LYS A O 1
ATOM 1410 N N . PHE A 1 174 ? 7.907 -5.364 -22.091 1.00 84.94 174 PHE A N 1
ATOM 1411 C CA . PHE A 1 174 ? 8.924 -5.923 -22.975 1.00 84.94 174 PHE A CA 1
ATOM 1412 C C . PHE A 1 174 ? 8.707 -5.381 -24.383 1.00 84.94 174 PHE A C 1
ATOM 1414 O O . PHE A 1 174 ? 7.602 -5.484 -24.919 1.00 84.94 174 PHE A O 1
ATOM 1421 N N . ILE A 1 175 ? 9.744 -4.791 -24.972 1.00 88.25 175 ILE A N 1
ATOM 1422 C CA . ILE A 1 175 ? 9.643 -4.088 -26.250 1.00 88.25 175 ILE A CA 1
ATOM 1423 C C . ILE A 1 175 ? 10.700 -4.628 -27.194 1.00 88.25 175 ILE A C 1
ATOM 1425 O O . ILE A 1 175 ? 11.899 -4.501 -26.951 1.00 88.25 175 ILE A O 1
ATOM 1429 N N . GLU A 1 176 ? 10.242 -5.240 -28.281 1.00 89.44 176 GLU A N 1
ATOM 1430 C CA . GLU A 1 176 ? 11.121 -5.686 -29.354 1.00 89.44 176 GLU A CA 1
ATOM 1431 C C . GLU A 1 176 ? 11.533 -4.502 -30.225 1.00 89.44 176 GLU A C 1
ATOM 1433 O O . GLU A 1 176 ? 10.699 -3.815 -30.821 1.00 89.44 176 GLU A O 1
ATOM 1438 N N . ILE A 1 177 ? 12.841 -4.281 -30.303 1.00 91.12 177 ILE A N 1
ATOM 1439 C CA . ILE A 1 177 ? 13.456 -3.230 -31.095 1.00 91.12 177 ILE A CA 1
ATOM 1440 C C . ILE A 1 177 ? 13.858 -3.795 -32.453 1.00 91.12 177 ILE A C 1
ATOM 1442 O O . ILE A 1 177 ? 14.516 -4.829 -32.557 1.00 91.12 177 ILE A O 1
ATOM 1446 N N . LYS A 1 178 ? 13.456 -3.101 -33.521 1.00 88.31 178 LYS A N 1
ATOM 1447 C CA . LYS A 1 178 ? 13.693 -3.549 -34.902 1.00 88.31 178 LYS A CA 1
ATOM 1448 C C . LYS A 1 178 ? 15.120 -3.291 -35.384 1.00 88.31 178 LYS A C 1
ATOM 1450 O O . LYS A 1 178 ? 15.545 -3.910 -36.358 1.00 88.31 178 LYS A O 1
ATOM 1455 N N . ASN A 1 179 ? 15.844 -2.369 -34.751 1.00 91.25 179 ASN A N 1
ATOM 1456 C CA . ASN A 1 179 ? 17.235 -2.092 -35.090 1.00 91.25 179 ASN A CA 1
ATOM 1457 C C . ASN A 1 179 ? 18.098 -3.335 -34.833 1.00 91.25 179 ASN A C 1
ATOM 1459 O O . ASN A 1 179 ? 18.019 -3.960 -33.775 1.00 91.25 179 ASN A O 1
ATOM 1463 N N . VAL A 1 180 ? 18.945 -3.664 -35.806 1.00 95.19 180 VAL A N 1
ATOM 1464 C CA . VAL A 1 180 ? 19.956 -4.714 -35.678 1.00 95.19 180 VAL A CA 1
ATOM 1465 C C . VAL A 1 180 ? 21.285 -4.046 -35.363 1.00 95.19 180 VAL A C 1
ATOM 1467 O O . VAL A 1 180 ? 21.748 -3.212 -36.139 1.00 95.19 180 VAL A O 1
ATOM 1470 N N . LEU A 1 181 ? 21.879 -4.423 -34.237 1.00 96.62 181 LEU A N 1
ATOM 1471 C CA . LEU A 1 181 ? 23.165 -3.918 -33.769 1.00 96.62 181 LEU A CA 1
ATOM 1472 C C . LEU A 1 181 ? 24.292 -4.885 -34.130 1.00 96.62 181 LEU A C 1
ATOM 1474 O O . LEU A 1 181 ? 24.062 -6.047 -34.487 1.00 96.62 181 LEU A O 1
ATOM 1478 N N . ARG A 1 182 ? 25.530 -4.420 -34.009 1.00 97.00 182 ARG A N 1
ATOM 1479 C CA . ARG A 1 182 ? 26.748 -5.215 -34.144 1.00 97.00 182 ARG A CA 1
ATOM 1480 C C . ARG A 1 182 ? 27.668 -5.022 -32.948 1.00 97.00 182 ARG A C 1
ATOM 1482 O O . ARG A 1 182 ? 27.607 -4.024 -32.240 1.00 97.00 182 ARG A O 1
ATOM 1489 N N . VAL A 1 183 ? 28.563 -5.986 -32.752 1.00 97.69 183 VAL A N 1
ATOM 1490 C CA . VAL A 1 183 ? 29.666 -5.853 -31.792 1.00 97.69 183 VAL A CA 1
ATOM 1491 C C . VAL A 1 183 ? 30.458 -4.573 -32.072 1.00 97.69 183 VAL A C 1
ATOM 1493 O O . VAL A 1 183 ? 30.940 -4.380 -33.188 1.00 97.69 183 VAL A O 1
ATOM 1496 N N . GLY A 1 184 ? 30.623 -3.746 -31.041 1.00 96.44 184 GLY A N 1
ATOM 1497 C CA . GLY A 1 184 ? 31.271 -2.435 -31.087 1.00 96.44 184 GLY A CA 1
ATOM 1498 C C . GLY A 1 184 ? 30.292 -1.259 -31.116 1.00 96.44 184 GLY A C 1
ATOM 1499 O O . GLY A 1 184 ? 30.683 -0.154 -30.736 1.00 96.44 184 GLY A O 1
ATOM 1500 N N . ASP A 1 185 ? 29.029 -1.480 -31.493 1.00 97.12 185 ASP A N 1
ATOM 1501 C CA . ASP A 1 185 ? 28.016 -0.425 -31.469 1.00 97.12 185 ASP A CA 1
ATOM 1502 C C . ASP A 1 185 ? 27.756 0.028 -30.031 1.00 97.12 185 ASP A C 1
ATOM 1504 O O . ASP A 1 185 ? 27.832 -0.756 -29.082 1.00 97.12 185 ASP A O 1
ATOM 1508 N N . SER A 1 186 ? 27.447 1.313 -29.867 1.00 97.38 186 SER A N 1
ATOM 1509 C CA . SER A 1 186 ? 27.096 1.898 -28.574 1.00 97.38 186 SER A CA 1
ATOM 1510 C C . SER A 1 186 ? 25.741 2.582 -28.657 1.00 97.38 186 SER A C 1
ATOM 1512 O O . SER A 1 186 ? 25.503 3.392 -29.552 1.00 97.38 186 SER A O 1
ATOM 1514 N N . VAL A 1 187 ? 24.867 2.255 -27.709 1.00 97.50 187 VAL A N 1
ATOM 1515 C CA . VAL A 1 187 ? 23.516 2.811 -27.604 1.00 97.50 187 VAL A CA 1
ATOM 1516 C C . VAL A 1 187 ? 23.390 3.519 -26.266 1.00 97.50 187 VAL A C 1
ATOM 1518 O O . VAL A 1 187 ? 23.750 2.966 -25.226 1.00 97.50 187 VAL A O 1
ATOM 1521 N N . GLU A 1 188 ? 22.906 4.754 -26.308 1.00 97.56 188 GLU A N 1
ATOM 1522 C CA . GLU A 1 188 ? 22.592 5.540 -25.119 1.00 97.56 188 GLU A CA 1
ATOM 1523 C C . GLU A 1 188 ? 21.112 5.380 -24.794 1.00 97.56 188 GLU A C 1
ATOM 1525 O O . GLU A 1 188 ? 20.258 5.574 -25.658 1.00 97.56 188 GLU A O 1
ATOM 1530 N N . PHE A 1 189 ? 20.828 5.030 -23.546 1.00 96.75 189 PHE A N 1
ATOM 1531 C CA . PHE A 1 189 ? 19.491 4.850 -23.002 1.00 96.75 189 PHE A CA 1
ATOM 1532 C C . PHE A 1 189 ? 19.172 5.972 -22.030 1.00 96.75 189 PHE A C 1
ATOM 1534 O O . PHE A 1 189 ? 20.055 6.435 -21.309 1.00 96.75 189 PHE A O 1
ATOM 1541 N N . GLN A 1 190 ? 17.900 6.356 -21.956 1.00 95.44 190 GLN A N 1
ATOM 1542 C CA . GLN A 1 190 ? 17.412 7.327 -20.987 1.00 95.44 190 GLN A CA 1
ATOM 1543 C C . GLN A 1 190 ? 16.028 6.952 -20.456 1.00 95.44 190 GLN A C 1
ATOM 1545 O O . GLN A 1 190 ? 15.151 6.530 -21.211 1.00 95.44 190 GLN A O 1
ATOM 1550 N N . ILE A 1 191 ? 15.837 7.181 -19.158 1.00 94.81 191 ILE A N 1
ATOM 1551 C CA . ILE A 1 191 ? 14.600 6.974 -18.409 1.00 94.81 191 ILE A CA 1
ATOM 1552 C C . ILE A 1 191 ? 14.076 8.332 -17.924 1.00 94.81 191 ILE A C 1
ATOM 1554 O O . ILE A 1 191 ? 14.827 9.157 -17.407 1.00 94.81 191 ILE A O 1
ATOM 1558 N N . ILE A 1 192 ? 12.776 8.563 -18.055 1.00 92.19 192 ILE A N 1
ATOM 1559 C CA . ILE A 1 192 ? 12.043 9.624 -17.360 1.00 92.19 192 ILE A CA 1
ATOM 1560 C C . ILE A 1 192 ? 11.050 8.927 -16.440 1.00 92.19 192 ILE A C 1
ATOM 1562 O O . ILE A 1 192 ? 10.280 8.086 -16.901 1.00 92.19 192 ILE A O 1
ATOM 1566 N N . ALA A 1 193 ? 11.103 9.242 -15.150 1.00 92.25 193 ALA A N 1
ATOM 1567 C CA . ALA A 1 193 ? 10.271 8.621 -14.131 1.00 92.25 193 ALA A CA 1
ATOM 1568 C C . ALA A 1 193 ? 9.849 9.644 -13.074 1.00 92.25 193 ALA A C 1
ATOM 1570 O O . ALA A 1 193 ? 10.562 10.624 -12.842 1.00 92.25 193 ALA A O 1
ATOM 1571 N N . THR A 1 194 ? 8.731 9.366 -12.410 1.00 88.81 194 THR A N 1
ATOM 1572 C CA . THR A 1 194 ? 8.161 10.224 -11.364 1.00 88.81 194 THR A CA 1
ATOM 1573 C C . THR A 1 194 ? 7.859 9.403 -10.123 1.00 88.81 194 THR A C 1
ATOM 1575 O O . THR A 1 194 ? 7.369 8.282 -10.225 1.00 88.81 194 THR A O 1
ATOM 1578 N N . ASP A 1 195 ? 8.140 9.966 -8.946 1.00 86.81 195 ASP A N 1
ATOM 1579 C CA . ASP A 1 195 ? 7.675 9.450 -7.658 1.00 86.81 195 ASP A CA 1
ATOM 1580 C C . ASP A 1 195 ? 6.398 10.204 -7.240 1.00 86.81 195 ASP A C 1
ATOM 1582 O O . ASP A 1 195 ? 6.439 11.437 -7.172 1.00 86.81 195 ASP A O 1
ATOM 1586 N N . PRO A 1 196 ? 5.286 9.519 -6.917 1.00 77.62 196 PRO A N 1
ATOM 1587 C CA . PRO A 1 196 ? 4.035 10.170 -6.510 1.00 77.62 196 PRO A CA 1
ATOM 1588 C C . PRO A 1 196 ? 4.156 11.103 -5.294 1.00 77.62 196 PRO A C 1
ATOM 1590 O O . PRO A 1 196 ? 3.353 12.021 -5.131 1.00 77.62 196 PRO A O 1
ATOM 1593 N N . TYR A 1 197 ? 5.166 10.896 -4.445 1.00 80.50 197 TYR A N 1
ATOM 1594 C CA . TYR A 1 197 ? 5.449 11.714 -3.266 1.00 80.50 197 TYR A CA 1
ATOM 1595 C C . TYR A 1 197 ? 6.691 12.600 -3.437 1.00 80.50 197 TYR A C 1
ATOM 1597 O O . TYR A 1 197 ? 7.129 13.232 -2.475 1.00 80.50 197 TYR A O 1
ATOM 1605 N N . GLY A 1 198 ? 7.260 12.656 -4.646 1.00 80.56 198 GLY A N 1
ATOM 1606 C CA . GLY A 1 198 ? 8.424 13.477 -4.971 1.00 80.56 198 GLY A CA 1
ATOM 1607 C C . GLY A 1 198 ? 9.726 13.016 -4.312 1.00 80.56 198 GLY A C 1
ATOM 1608 O O . GLY A 1 198 ? 10.627 13.832 -4.130 1.00 80.56 198 GLY A O 1
ATOM 1609 N N . ALA A 1 199 ? 9.831 11.745 -3.913 1.00 85.75 199 ALA A N 1
ATOM 1610 C CA . ALA A 1 199 ? 11.070 11.212 -3.355 1.00 85.75 199 ALA A CA 1
ATOM 1611 C C . ALA A 1 199 ? 12.188 11.114 -4.409 1.00 85.75 199 ALA A C 1
ATOM 1613 O O . ALA A 1 199 ? 11.933 10.910 -5.596 1.00 85.75 199 ALA A O 1
ATOM 1614 N N . ASP A 1 200 ? 13.442 11.176 -3.949 1.00 92.88 200 ASP A N 1
ATOM 1615 C CA . ASP A 1 200 ? 14.604 10.962 -4.812 1.00 92.88 200 ASP A CA 1
ATOM 1616 C C . ASP A 1 200 ? 14.604 9.550 -5.405 1.00 92.88 200 ASP A C 1
ATOM 1618 O O . ASP A 1 200 ? 14.382 8.550 -4.702 1.00 92.88 200 ASP A O 1
ATOM 1622 N N . LEU A 1 201 ? 14.940 9.484 -6.695 1.00 96.00 201 LEU A N 1
ATOM 1623 C CA . LEU A 1 201 ? 14.976 8.262 -7.487 1.00 96.00 201 LEU A CA 1
ATOM 1624 C C . LEU A 1 201 ? 16.408 7.793 -7.758 1.00 96.00 201 LEU A C 1
ATOM 1626 O O . LEU A 1 201 ? 17.355 8.579 -7.857 1.00 96.00 201 LEU A O 1
ATOM 1630 N N . LYS A 1 202 ? 16.543 6.476 -7.901 1.00 97.44 202 LYS A N 1
ATOM 1631 C CA . LYS A 1 202 ? 17.719 5.794 -8.432 1.00 97.44 202 LYS A CA 1
ATOM 1632 C C . LYS A 1 202 ? 17.326 4.972 -9.648 1.00 97.44 202 LYS A C 1
ATOM 1634 O O . LYS A 1 202 ? 16.257 4.369 -9.675 1.00 97.44 202 LYS A O 1
ATOM 1639 N N . TYR A 1 203 ? 18.236 4.893 -10.603 1.00 97.31 203 TYR A N 1
ATOM 1640 C CA . TYR A 1 203 ? 18.051 4.235 -11.886 1.00 97.31 203 TYR A CA 1
ATOM 1641 C C . TYR A 1 203 ? 19.097 3.144 -12.076 1.00 97.31 203 TYR A C 1
ATOM 1643 O O . TYR A 1 203 ? 20.208 3.242 -11.553 1.00 97.31 203 TYR A O 1
ATOM 1651 N N . SER A 1 204 ? 18.745 2.105 -12.821 1.00 96.62 204 SER A N 1
ATOM 1652 C CA . SER A 1 204 ? 19.677 1.064 -13.248 1.00 96.62 204 SER A CA 1
ATOM 1653 C C . SER A 1 204 ? 19.388 0.702 -14.696 1.00 96.62 204 SER A C 1
ATOM 1655 O O . SER A 1 204 ? 18.237 0.458 -15.056 1.00 96.62 204 SER A O 1
ATOM 1657 N N . ILE A 1 205 ? 20.433 0.672 -15.525 1.00 96.62 205 ILE A N 1
ATOM 1658 C CA . ILE A 1 205 ? 20.347 0.333 -16.949 1.00 96.62 205 ILE A CA 1
ATOM 1659 C C . ILE A 1 205 ? 21.394 -0.744 -17.229 1.00 96.62 205 ILE A C 1
ATOM 1661 O O . ILE A 1 205 ? 22.602 -0.488 -17.249 1.00 96.62 205 ILE A O 1
ATOM 1665 N N . HIS A 1 206 ? 20.953 -1.983 -17.400 1.00 95.38 206 HIS A N 1
ATOM 1666 C CA . HIS A 1 206 ? 21.858 -3.129 -17.392 1.00 95.38 206 HIS A CA 1
ATOM 1667 C C . HIS A 1 206 ? 21.330 -4.306 -18.216 1.00 95.38 206 HIS A C 1
ATOM 1669 O O . HIS A 1 206 ? 20.190 -4.325 -18.673 1.00 95.38 206 HIS A O 1
ATOM 1675 N N . ARG A 1 207 ? 22.192 -5.306 -18.413 1.00 94.50 207 ARG A N 1
ATOM 1676 C CA . ARG A 1 207 ? 21.827 -6.589 -19.027 1.00 94.50 207 ARG A CA 1
ATOM 1677 C C . ARG A 1 207 ? 21.238 -7.514 -17.956 1.00 94.50 207 ARG A C 1
ATOM 1679 O O . ARG A 1 207 ? 21.840 -7.595 -16.882 1.00 94.50 207 ARG A O 1
ATOM 1686 N N . PRO A 1 208 ? 20.151 -8.260 -18.220 1.00 91.56 208 PRO A N 1
ATOM 1687 C CA . PRO A 1 208 ? 19.626 -9.236 -17.273 1.00 91.56 208 PRO A CA 1
ATOM 1688 C C . PRO A 1 208 ? 20.704 -10.198 -16.764 1.00 91.56 208 PRO A C 1
ATOM 1690 O O . PRO A 1 208 ? 21.558 -10.657 -17.522 1.00 91.56 208 PRO A O 1
ATOM 1693 N N . GLY A 1 209 ? 20.656 -10.513 -15.471 1.00 87.31 209 GLY A N 1
ATOM 1694 C CA . GLY A 1 209 ? 21.617 -11.412 -14.822 1.00 87.31 209 GLY A CA 1
ATOM 1695 C C . GLY A 1 209 ? 22.949 -10.761 -14.433 1.00 87.31 209 GLY A C 1
ATOM 1696 O O . GLY A 1 209 ? 23.746 -11.399 -13.749 1.00 87.31 209 GLY A O 1
ATOM 1697 N N . GLN A 1 210 ? 23.187 -9.501 -14.808 1.00 88.38 210 GLN A N 1
ATOM 1698 C CA . GLN A 1 210 ? 24.275 -8.699 -14.247 1.00 88.38 210 GLN A CA 1
ATOM 1699 C C . GLN A 1 210 ? 23.837 -8.037 -12.929 1.00 88.38 210 GLN A C 1
ATOM 1701 O O . GLN A 1 210 ? 22.643 -7.794 -12.735 1.00 88.38 210 GLN A O 1
ATOM 1706 N N . PRO A 1 211 ? 24.773 -7.720 -12.015 1.00 89.12 211 PRO A N 1
ATOM 1707 C CA . PRO A 1 211 ? 24.459 -6.952 -10.816 1.00 89.12 211 PRO A CA 1
ATOM 1708 C C . PRO A 1 211 ? 23.833 -5.595 -11.154 1.00 89.12 211 PRO A C 1
ATOM 1710 O O . PRO A 1 211 ? 24.267 -4.920 -12.089 1.00 89.12 211 PRO A O 1
ATOM 1713 N N . TYR A 1 212 ? 22.853 -5.178 -10.353 1.00 91.19 212 TYR A N 1
ATOM 1714 C CA . TYR A 1 212 ? 22.226 -3.869 -10.504 1.00 91.19 212 TYR A CA 1
ATOM 1715 C C . TYR A 1 212 ? 23.217 -2.740 -10.227 1.00 91.19 212 TYR A C 1
ATOM 1717 O O . TYR A 1 212 ? 23.883 -2.711 -9.190 1.00 91.19 212 TYR A O 1
ATOM 1725 N N . ASP A 1 213 ? 23.242 -1.764 -11.120 1.00 90.56 213 ASP A N 1
ATOM 1726 C CA . ASP A 1 213 ? 24.142 -0.616 -11.107 1.00 90.56 213 ASP A CA 1
ATOM 1727 C C . ASP A 1 213 ? 23.412 0.675 -10.713 1.00 90.56 213 ASP A C 1
ATOM 1729 O O . ASP A 1 213 ? 23.441 1.683 -11.414 1.00 90.56 213 ASP A O 1
ATOM 1733 N N . TRP A 1 214 ? 22.722 0.636 -9.573 1.00 95.94 214 TRP A N 1
ATOM 1734 C CA . TRP A 1 214 ? 21.908 1.754 -9.098 1.00 95.94 214 TRP A CA 1
ATOM 1735 C C . TRP A 1 214 ? 22.698 3.064 -8.992 1.00 95.94 214 TRP A C 1
ATOM 1737 O O . TRP A 1 214 ? 23.617 3.176 -8.178 1.00 95.94 214 TRP A O 1
ATOM 1747 N N . SER A 1 215 ? 22.269 4.079 -9.734 1.00 95.50 215 SER A N 1
ATOM 1748 C CA . SER A 1 215 ? 22.850 5.422 -9.726 1.00 95.50 215 SER A CA 1
ATOM 1749 C C . SER A 1 215 ? 21.760 6.499 -9.700 1.00 95.50 215 SER A C 1
ATOM 1751 O O . SER A 1 215 ? 20.575 6.185 -9.785 1.00 95.50 215 SER A O 1
ATOM 1753 N N . HIS A 1 216 ? 22.142 7.767 -9.548 1.00 95.56 216 HIS A N 1
ATOM 1754 C CA . HIS A 1 216 ? 21.215 8.898 -9.693 1.00 95.56 216 HIS A CA 1
ATOM 1755 C C . HIS A 1 216 ? 21.088 9.379 -11.147 1.00 95.56 216 HIS A C 1
ATOM 1757 O O . HIS A 1 216 ? 20.225 10.201 -11.443 1.00 95.56 216 HIS A O 1
ATOM 1763 N N . GLU A 1 217 ? 21.911 8.847 -12.052 1.00 96.38 217 GLU A N 1
ATOM 1764 C CA . GLU A 1 217 ? 21.876 9.191 -13.468 1.00 96.38 217 GLU A CA 1
ATOM 1765 C C . GLU A 1 217 ? 20.762 8.410 -14.155 1.00 96.38 217 GLU A C 1
ATOM 1767 O O . GLU A 1 21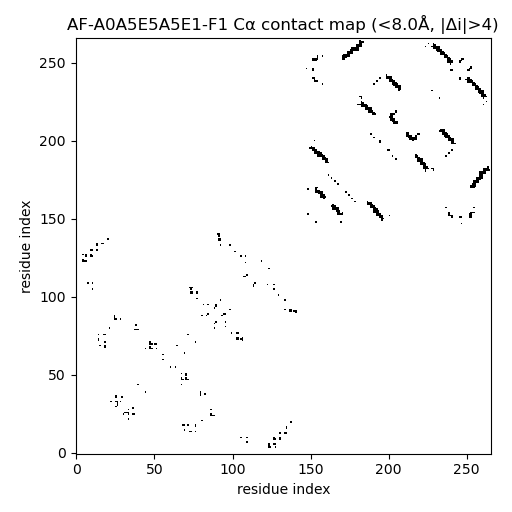7 ? 20.714 7.181 -14.104 1.00 96.38 217 GLU A O 1
ATOM 1772 N N . ASN A 1 218 ? 19.862 9.124 -14.823 1.00 95.75 218 ASN A N 1
ATOM 1773 C CA . ASN A 1 218 ? 18.738 8.523 -15.536 1.00 95.75 218 ASN A CA 1
ATOM 1774 C C . ASN A 1 218 ? 19.096 8.066 -16.958 1.00 95.75 218 ASN A C 1
ATOM 1776 O O . ASN A 1 218 ? 18.206 7.724 -17.736 1.00 95.75 218 ASN A O 1
ATOM 1780 N N . ASN A 1 219 ? 20.376 8.104 -17.317 1.00 96.69 219 ASN A N 1
ATOM 1781 C CA . ASN A 1 219 ? 20.883 7.713 -18.620 1.00 96.69 219 ASN A CA 1
ATOM 1782 C C . ASN A 1 219 ? 22.107 6.808 -18.482 1.00 96.69 219 ASN A C 1
ATOM 1784 O O . ASN A 1 219 ? 22.772 6.785 -17.445 1.00 96.69 219 ASN A O 1
ATOM 1788 N N . LYS A 1 220 ? 22.384 6.039 -19.536 1.00 97.38 220 LYS A N 1
ATOM 1789 C CA . LYS A 1 220 ? 23.586 5.214 -19.620 1.00 97.38 220 LYS A CA 1
ATOM 1790 C C . LYS A 1 220 ? 23.869 4.788 -21.051 1.00 97.38 220 LYS A C 1
ATOM 1792 O O . LYS A 1 220 ? 22.964 4.376 -21.772 1.00 97.38 220 LYS A O 1
ATOM 1797 N N . THR A 1 221 ? 25.146 4.766 -21.411 1.00 97.62 221 THR A N 1
ATOM 1798 C CA . THR A 1 221 ? 25.617 4.172 -22.665 1.00 97.62 221 THR A CA 1
ATOM 1799 C C . THR A 1 221 ? 26.054 2.728 -22.456 1.00 97.62 221 THR A C 1
ATOM 1801 O O . THR A 1 221 ? 26.837 2.426 -21.552 1.00 97.62 221 THR A O 1
ATOM 1804 N N . ILE A 1 222 ? 25.570 1.829 -23.312 1.00 96.88 222 ILE A N 1
ATOM 1805 C CA . ILE A 1 222 ? 25.992 0.429 -23.368 1.00 96.88 222 ILE A CA 1
ATOM 1806 C C . ILE A 1 222 ? 26.665 0.174 -24.712 1.00 96.88 222 ILE A C 1
ATOM 1808 O O . ILE A 1 222 ? 26.054 0.344 -25.766 1.00 96.88 222 ILE A O 1
ATOM 1812 N N . THR A 1 223 ? 27.920 -0.268 -24.656 1.00 97.44 223 THR A N 1
ATOM 1813 C CA . THR A 1 223 ? 28.636 -0.822 -25.808 1.00 97.44 223 THR A CA 1
ATOM 1814 C C . THR A 1 223 ? 28.379 -2.322 -25.884 1.00 97.44 223 THR A C 1
ATOM 1816 O O . THR A 1 223 ? 28.509 -3.025 -24.875 1.00 97.44 223 THR A O 1
ATOM 1819 N N . PHE A 1 224 ? 28.002 -2.800 -27.067 1.00 96.25 224 PHE A N 1
ATOM 1820 C CA . PHE A 1 224 ? 27.679 -4.200 -27.322 1.00 96.25 224 PHE A CA 1
ATOM 1821 C C . PHE A 1 224 ? 28.941 -4.991 -27.663 1.00 96.25 224 PHE A C 1
ATOM 1823 O O . PHE A 1 224 ? 29.736 -4.576 -28.510 1.00 96.25 224 PHE A O 1
ATOM 1830 N N . ASP A 1 225 ? 29.138 -6.135 -27.016 1.00 96.06 225 ASP A N 1
ATOM 1831 C CA . ASP A 1 225 ? 30.330 -6.966 -27.163 1.00 96.06 225 ASP A CA 1
ATOM 1832 C C . ASP A 1 225 ? 30.011 -8.374 -27.699 1.00 96.06 225 ASP A C 1
ATOM 1834 O O . ASP A 1 225 ? 28.894 -8.685 -28.115 1.00 96.06 225 ASP A O 1
ATOM 1838 N N . LYS A 1 226 ? 31.024 -9.248 -27.749 1.00 96.19 226 LYS A N 1
ATOM 1839 C CA . LYS A 1 226 ? 30.872 -10.610 -28.283 1.00 96.19 226 LYS A CA 1
ATOM 1840 C C . LYS A 1 226 ? 29.872 -11.467 -27.498 1.00 96.19 226 LYS A C 1
ATOM 1842 O O . LYS A 1 226 ? 29.309 -12.383 -28.091 1.00 96.19 226 LYS A O 1
ATOM 1847 N N . ALA A 1 227 ? 29.674 -11.211 -26.207 1.00 94.81 227 ALA A N 1
ATOM 1848 C CA . ALA A 1 227 ? 28.719 -11.936 -25.376 1.00 94.81 227 ALA A CA 1
ATOM 1849 C C . ALA A 1 227 ? 27.263 -11.549 -25.683 1.00 94.81 227 ALA A C 1
ATOM 1851 O O . ALA A 1 227 ? 26.359 -12.319 -25.369 1.00 94.81 227 ALA A O 1
ATOM 1852 N N . ASP A 1 228 ? 27.036 -10.407 -26.339 1.00 95.31 228 ASP A N 1
ATOM 1853 C CA . ASP A 1 228 ? 25.697 -9.925 -26.690 1.00 95.31 228 ASP A CA 1
ATOM 1854 C C . ASP A 1 228 ? 25.145 -10.513 -27.992 1.00 95.31 228 ASP A C 1
ATOM 1856 O O . ASP A 1 228 ? 23.963 -10.338 -28.287 1.00 95.31 228 ASP A O 1
ATOM 1860 N N . ILE A 1 229 ? 25.980 -11.194 -28.787 1.00 97.00 229 ILE A N 1
ATOM 1861 C CA . ILE A 1 229 ? 25.596 -11.734 -30.096 1.00 97.00 229 ILE A CA 1
ATOM 1862 C C . ILE A 1 229 ? 24.418 -12.702 -29.942 1.00 97.00 229 ILE A C 1
ATOM 1864 O O . ILE A 1 229 ? 24.509 -13.733 -29.276 1.00 97.00 229 ILE A O 1
ATOM 1868 N N . GLY A 1 230 ? 23.327 -12.421 -30.649 1.00 95.44 230 GLY A N 1
ATOM 1869 C CA . GLY A 1 230 ? 22.137 -13.253 -30.619 1.00 95.44 230 GLY A CA 1
ATOM 1870 C C . GLY A 1 230 ? 20.910 -12.570 -31.206 1.00 95.44 230 GLY A C 1
ATOM 1871 O O . GLY A 1 230 ? 20.891 -11.372 -31.483 1.00 95.44 230 GLY A O 1
ATOM 1872 N N . LYS A 1 231 ? 19.844 -13.357 -31.375 1.00 94.06 231 LYS A N 1
ATOM 1873 C CA . LYS A 1 231 ? 18.518 -12.848 -31.773 1.00 94.06 231 LYS A CA 1
ATOM 1874 C C . LYS A 1 231 ? 17.820 -12.073 -30.651 1.00 94.06 231 LYS A C 1
ATOM 1876 O O . LYS A 1 231 ? 16.840 -11.387 -30.909 1.00 94.06 231 LYS A O 1
ATOM 1881 N N . THR A 1 232 ? 18.302 -12.224 -29.420 1.00 93.44 232 THR A N 1
ATOM 1882 C CA . THR A 1 232 ? 17.729 -11.616 -28.222 1.00 93.44 232 THR A CA 1
ATOM 1883 C C . THR A 1 232 ? 18.855 -11.140 -27.311 1.00 93.44 232 THR A C 1
ATOM 1885 O O . THR A 1 232 ? 19.479 -11.946 -26.622 1.00 93.44 232 THR A O 1
ATOM 1888 N N . CYS A 1 233 ? 19.106 -9.838 -27.313 1.00 95.62 233 CYS A N 1
ATOM 1889 C CA . CYS A 1 233 ? 19.920 -9.149 -26.321 1.00 95.62 233 CYS A CA 1
ATOM 1890 C C . CYS A 1 233 ? 19.018 -8.145 -25.603 1.00 95.62 233 CYS A C 1
ATOM 1892 O O . CYS A 1 233 ? 18.460 -7.245 -26.228 1.00 95.62 233 CYS A O 1
ATOM 1894 N N . ASP A 1 234 ? 18.830 -8.346 -24.305 1.00 96.12 234 ASP A N 1
ATOM 1895 C CA . ASP A 1 234 ? 17.892 -7.580 -23.497 1.00 96.12 234 ASP A CA 1
ATOM 1896 C C . ASP A 1 234 ? 18.628 -6.519 -22.679 1.00 96.12 234 ASP A C 1
ATOM 1898 O O . ASP A 1 234 ? 19.616 -6.821 -22.012 1.00 96.12 234 ASP A O 1
ATOM 1902 N N . ILE A 1 235 ? 18.110 -5.294 -22.691 1.00 96.12 235 ILE A N 1
ATOM 1903 C CA . ILE A 1 235 ? 18.530 -4.198 -21.819 1.00 96.12 235 ILE A CA 1
ATOM 1904 C C . ILE A 1 235 ? 17.361 -3.851 -20.902 1.00 96.12 235 ILE A C 1
ATOM 1906 O O . ILE A 1 235 ? 16.287 -3.471 -21.369 1.00 96.12 235 ILE A O 1
ATOM 1910 N N . GLN A 1 236 ? 17.571 -3.996 -19.597 1.00 95.00 236 GLN A N 1
ATOM 1911 C CA . GLN A 1 236 ? 16.614 -3.651 -18.554 1.00 95.00 236 GLN A CA 1
ATOM 1912 C C . GLN A 1 236 ? 16.905 -2.261 -18.004 1.00 95.00 236 GLN A C 1
ATOM 1914 O O . GLN A 1 236 ? 18.041 -1.931 -17.668 1.00 95.00 236 GLN A O 1
ATOM 1919 N N . MET A 1 237 ? 15.848 -1.469 -17.899 1.00 94.88 237 MET A N 1
ATOM 1920 C CA . MET A 1 237 ? 15.825 -0.108 -17.390 1.00 94.88 237 MET A CA 1
ATOM 1921 C C . MET A 1 237 ? 14.878 -0.083 -16.199 1.00 94.88 237 MET A C 1
ATOM 1923 O O . MET A 1 237 ? 13.676 -0.270 -16.362 1.00 94.88 237 MET A O 1
ATOM 1927 N N . MET A 1 238 ? 15.426 0.102 -15.005 1.00 94.75 238 MET A N 1
ATOM 1928 C CA . MET A 1 238 ? 14.683 0.063 -13.750 1.00 94.75 238 MET A CA 1
ATOM 1929 C C . MET A 1 238 ? 14.773 1.396 -13.024 1.00 94.75 238 MET A C 1
ATOM 1931 O O . MET A 1 238 ? 15.795 2.084 -13.089 1.00 94.75 238 MET A O 1
ATOM 1935 N N . VAL A 1 239 ? 13.735 1.700 -12.255 1.00 94.25 239 VAL A N 1
ATOM 1936 C CA . VAL A 1 239 ? 13.724 2.805 -11.298 1.00 94.25 239 VAL A CA 1
ATOM 1937 C C . VAL A 1 239 ? 13.386 2.285 -9.910 1.00 94.25 239 VAL A C 1
ATOM 1939 O O . VAL A 1 239 ? 12.677 1.289 -9.753 1.00 94.25 239 VAL A O 1
ATOM 1942 N N . LYS A 1 240 ? 13.907 2.956 -8.888 1.00 94.44 240 LYS A N 1
ATOM 1943 C CA . LYS A 1 240 ? 13.440 2.802 -7.517 1.00 94.44 240 LYS A CA 1
ATOM 1944 C C . LYS A 1 240 ? 13.534 4.102 -6.744 1.00 94.44 240 LYS A C 1
ATOM 1946 O O . LYS A 1 240 ? 14.423 4.914 -6.991 1.00 94.44 240 LYS A O 1
ATOM 1951 N N . SER A 1 241 ? 12.671 4.259 -5.760 1.00 92.56 241 SER A N 1
ATOM 1952 C CA . SER A 1 241 ? 12.781 5.314 -4.770 1.00 92.56 241 SER A CA 1
ATOM 1953 C C . SER A 1 241 ? 13.865 4.986 -3.743 1.00 92.56 241 SER A C 1
ATOM 1955 O O . SER A 1 241 ? 14.328 3.853 -3.586 1.00 92.56 241 SER A O 1
ATOM 1957 N N . THR A 1 242 ? 14.273 6.007 -3.002 1.00 88.25 242 THR A N 1
ATOM 1958 C CA . THR A 1 242 ? 15.142 5.868 -1.825 1.00 88.25 242 THR A CA 1
ATOM 1959 C C . THR A 1 242 ? 14.395 5.403 -0.567 1.00 88.25 242 THR A C 1
ATOM 1961 O O . THR A 1 242 ? 15.000 5.301 0.503 1.00 88.25 242 THR A O 1
ATOM 1964 N N . ARG A 1 243 ? 13.092 5.104 -0.672 1.00 85.06 243 ARG A N 1
ATOM 1965 C CA . ARG A 1 243 ? 12.248 4.672 0.449 1.00 85.06 243 ARG A CA 1
ATOM 1966 C C . ARG A 1 243 ? 12.601 3.245 0.890 1.00 85.06 243 ARG A C 1
ATOM 1968 O O . ARG A 1 243 ? 13.212 2.469 0.163 1.00 85.06 243 ARG A O 1
ATOM 1975 N N . GLY A 1 244 ? 12.206 2.884 2.114 1.00 82.50 244 GLY A N 1
ATOM 1976 C CA . GLY A 1 244 ? 12.498 1.572 2.717 1.00 82.50 244 GLY A CA 1
ATOM 1977 C C . GLY A 1 244 ? 11.703 0.391 2.141 1.00 82.50 244 GLY A C 1
ATOM 1978 O O . GLY A 1 244 ? 11.756 -0.703 2.697 1.00 82.50 244 GLY A O 1
ATOM 1979 N N . TYR A 1 245 ? 10.940 0.608 1.072 1.00 84.44 245 TYR A N 1
ATOM 1980 C CA . TYR A 1 245 ? 10.119 -0.387 0.393 1.00 84.44 245 TYR A CA 1
ATOM 1981 C C . TYR A 1 245 ? 10.122 -0.118 -1.115 1.00 84.44 245 TYR A C 1
ATOM 1983 O O . TYR A 1 245 ? 10.403 1.001 -1.536 1.00 84.44 245 TYR A O 1
ATOM 1991 N N . THR A 1 246 ? 9.778 -1.133 -1.910 1.00 87.69 246 THR A N 1
ATOM 1992 C CA . THR A 1 246 ? 9.659 -1.025 -3.373 1.00 87.69 246 THR A CA 1
ATOM 1993 C C . THR A 1 246 ? 8.504 -1.875 -3.905 1.00 87.69 246 THR A C 1
ATOM 1995 O O . THR A 1 246 ? 8.214 -2.903 -3.286 1.00 87.69 246 THR A O 1
ATOM 1998 N N . ALA A 1 247 ? 7.933 -1.545 -5.065 1.00 85.44 247 ALA A N 1
ATOM 1999 C CA . ALA A 1 247 ? 6.814 -2.281 -5.670 1.00 85.44 247 ALA A CA 1
ATOM 2000 C C . ALA A 1 247 ? 7.133 -3.759 -5.986 1.00 85.44 247 ALA A C 1
ATOM 2002 O O . ALA A 1 247 ? 6.332 -4.645 -5.694 1.00 85.44 247 ALA A O 1
ATOM 2003 N N . PHE A 1 248 ? 8.326 -4.047 -6.526 1.00 84.56 248 PHE A N 1
ATOM 2004 C CA . PHE A 1 248 ? 8.720 -5.366 -7.046 1.00 84.56 248 PHE A CA 1
ATOM 2005 C C . PHE A 1 248 ? 9.958 -5.954 -6.344 1.00 84.56 248 PHE A C 1
ATOM 2007 O O . PHE A 1 248 ? 10.864 -6.479 -6.989 1.00 84.56 248 PHE A O 1
ATOM 2014 N N . HIS A 1 249 ? 10.015 -5.881 -5.008 1.00 79.50 249 HIS A N 1
ATOM 2015 C CA . HIS A 1 249 ? 11.079 -6.502 -4.193 1.00 79.50 249 HIS A CA 1
ATOM 2016 C C . HIS A 1 249 ? 12.516 -6.207 -4.683 1.00 79.50 249 HIS A C 1
ATOM 2018 O O . HIS A 1 249 ? 13.328 -7.111 -4.882 1.00 79.50 249 HIS A O 1
ATOM 2024 N N . GLY A 1 250 ? 12.845 -4.928 -4.862 1.00 86.50 250 GLY A N 1
ATOM 2025 C CA . GLY A 1 250 ? 14.181 -4.463 -5.247 1.00 86.50 250 GLY A CA 1
ATOM 2026 C C . GLY A 1 250 ? 14.170 -3.283 -6.219 1.00 86.50 250 GLY A C 1
ATOM 2027 O O . GLY A 1 250 ? 15.171 -2.569 -6.305 1.00 86.50 250 GLY A O 1
ATOM 2028 N N . HIS A 1 251 ? 13.049 -3.070 -6.908 1.00 91.06 251 HIS A N 1
ATOM 2029 C CA . HIS A 1 251 ? 12.782 -1.938 -7.794 1.00 91.06 251 HIS A CA 1
ATOM 2030 C C . HIS A 1 251 ? 11.290 -1.583 -7.784 1.00 91.06 251 HIS A C 1
ATOM 2032 O O . HIS A 1 251 ? 10.472 -2.372 -7.308 1.00 91.06 251 HIS A O 1
ATOM 2038 N N . ASP A 1 252 ? 10.956 -0.395 -8.273 1.00 90.44 252 ASP A N 1
ATOM 2039 C CA . ASP A 1 252 ? 9.590 0.129 -8.300 1.00 90.44 252 ASP A CA 1
ATOM 2040 C C . ASP A 1 252 ? 8.934 0.013 -9.671 1.00 90.44 252 ASP A C 1
ATOM 2042 O O . ASP A 1 252 ? 7.748 -0.280 -9.749 1.00 90.44 252 ASP A O 1
ATOM 2046 N N . ASP A 1 253 ? 9.714 0.144 -10.742 1.00 91.25 253 ASP A N 1
ATOM 2047 C CA . ASP A 1 253 ? 9.228 -0.089 -12.099 1.00 91.25 253 ASP A CA 1
ATOM 2048 C C . ASP A 1 253 ? 10.377 -0.515 -13.029 1.00 91.25 253 ASP A C 1
ATOM 2050 O O . ASP A 1 253 ? 11.560 -0.322 -12.714 1.00 91.25 253 ASP A O 1
ATOM 2054 N N . LEU A 1 254 ? 10.030 -1.156 -14.145 1.00 91.56 254 LEU A N 1
ATOM 2055 C CA . LEU A 1 254 ? 10.951 -1.790 -15.082 1.00 91.56 254 LEU A CA 1
ATOM 2056 C C . LEU A 1 254 ? 10.416 -1.729 -16.517 1.00 91.56 254 LEU A C 1
ATOM 2058 O O . LEU A 1 254 ? 9.282 -2.090 -16.805 1.00 91.56 254 LEU A O 1
ATOM 2062 N N . VAL A 1 255 ? 11.292 -1.429 -17.467 1.00 92.62 255 VAL A N 1
ATOM 2063 C CA . VAL A 1 255 ? 11.070 -1.693 -18.892 1.00 92.62 255 VAL A CA 1
ATOM 2064 C C . VAL A 1 255 ? 12.262 -2.409 -19.494 1.00 92.62 255 VAL A C 1
ATOM 2066 O O . VAL A 1 255 ? 13.407 -2.192 -19.105 1.00 92.62 255 VAL A O 1
ATOM 2069 N N . GLN A 1 256 ? 11.988 -3.269 -20.469 1.00 94.00 256 GLN A N 1
ATOM 2070 C CA . GLN A 1 256 ? 13.005 -4.008 -21.191 1.00 94.00 256 GLN A CA 1
ATOM 2071 C C . GLN A 1 256 ? 12.947 -3.722 -22.690 1.00 94.00 256 GLN A C 1
ATOM 2073 O O . GLN A 1 256 ? 11.911 -3.920 -23.328 1.00 94.00 256 GLN A O 1
ATOM 2078 N N . PHE A 1 257 ? 14.080 -3.310 -23.259 1.00 95.38 257 PHE A N 1
ATOM 2079 C CA . PHE A 1 257 ? 14.285 -3.233 -24.705 1.00 95.38 257 PHE A CA 1
ATOM 2080 C C . PHE A 1 257 ? 15.049 -4.471 -25.169 1.00 95.38 257 PHE A C 1
ATOM 2082 O O . PHE A 1 257 ? 16.062 -4.837 -24.577 1.00 95.38 257 PHE A O 1
ATOM 2089 N N . ARG A 1 258 ? 14.566 -5.114 -26.231 1.00 96.12 258 ARG A N 1
ATOM 2090 C CA . ARG A 1 258 ? 15.162 -6.318 -26.814 1.00 96.12 258 ARG A CA 1
ATOM 2091 C C . ARG A 1 258 ? 15.706 -6.025 -28.203 1.00 96.12 258 ARG A C 1
ATOM 2093 O O . ARG A 1 258 ? 14.932 -5.725 -29.106 1.00 96.12 258 ARG A O 1
ATOM 2100 N N . TYR A 1 259 ? 17.008 -6.189 -28.384 1.00 96.69 259 TYR A N 1
ATOM 2101 C CA . TYR A 1 259 ? 17.712 -6.010 -29.652 1.00 96.69 259 TYR A CA 1
ATOM 2102 C C . TYR A 1 259 ? 18.125 -7.351 -30.266 1.00 96.69 259 TYR A C 1
ATOM 2104 O O . TYR A 1 259 ? 18.263 -8.363 -29.576 1.00 96.69 259 TYR A O 1
ATOM 2112 N N . THR A 1 260 ? 18.390 -7.340 -31.572 1.00 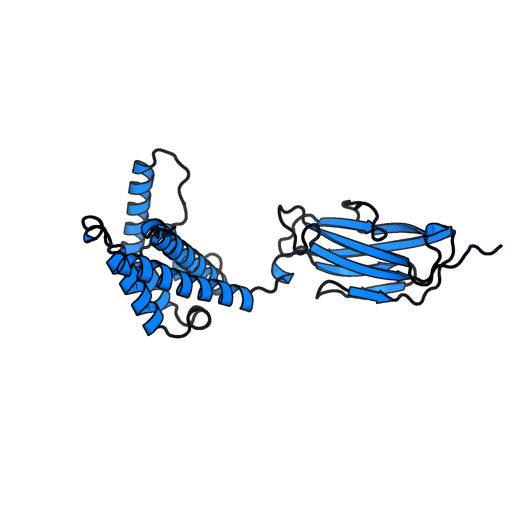97.38 260 THR A N 1
ATOM 2113 C CA . THR A 1 260 ? 19.207 -8.364 -32.240 1.00 97.38 260 THR A CA 1
ATOM 2114 C C . THR A 1 260 ? 20.624 -7.830 -32.409 1.00 97.38 260 THR A C 1
ATOM 2116 O O . THR A 1 260 ? 20.798 -6.714 -32.895 1.00 97.38 260 THR A O 1
ATOM 2119 N N . VAL A 1 261 ? 21.630 -8.633 -32.061 1.00 97.56 261 VAL A N 1
ATOM 2120 C CA . VAL A 1 261 ? 23.048 -8.257 -32.151 1.00 97.56 261 VAL A CA 1
ATOM 2121 C C . VAL A 1 261 ? 23.793 -9.274 -33.008 1.00 97.56 261 VAL A C 1
ATOM 2123 O O . VAL A 1 261 ? 23.733 -10.482 -32.771 1.00 97.56 261 VAL A O 1
ATOM 2126 N N . LEU A 1 262 ? 24.507 -8.789 -34.018 1.00 97.38 262 LEU A N 1
ATOM 2127 C CA . LEU A 1 262 ? 25.304 -9.591 -34.940 1.00 97.38 262 LEU A CA 1
ATOM 2128 C C . LEU A 1 262 ? 26.811 -9.436 -34.664 1.00 97.38 262 LEU A C 1
ATOM 2130 O O . LEU A 1 262 ? 27.234 -8.471 -34.024 1.00 97.38 262 LEU A O 1
ATOM 2134 N N . PRO A 1 263 ? 27.658 -10.345 -35.178 1.00 96.75 263 PRO A N 1
ATOM 2135 C CA . PRO A 1 263 ? 29.105 -10.160 -35.142 1.00 96.75 263 PRO A CA 1
ATOM 2136 C C . PRO A 1 263 ? 29.550 -8.842 -35.799 1.00 96.75 263 PRO A C 1
ATOM 2138 O O . PRO A 1 263 ? 28.852 -8.287 -36.662 1.00 96.75 263 PRO A O 1
ATOM 2141 N N . ALA A 1 264 ? 30.745 -8.379 -35.421 1.00 90.56 264 ALA A N 1
ATOM 2142 C CA . ALA A 1 264 ? 31.424 -7.277 -36.098 1.00 90.56 264 ALA A CA 1
ATOM 2143 C C . ALA A 1 264 ? 31.550 -7.561 -37.605 1.00 90.56 264 ALA A C 1
ATOM 2145 O O . ALA A 1 264 ? 31.626 -8.719 -38.027 1.00 90.56 264 ALA A O 1
ATOM 2146 N N . VAL A 1 265 ? 31.555 -6.502 -38.416 1.00 80.38 265 VAL A N 1
ATOM 2147 C CA . VAL A 1 265 ? 31.895 -6.632 -39.837 1.00 80.38 265 VAL A CA 1
ATOM 2148 C C . VAL A 1 265 ? 33.391 -6.943 -39.902 1.00 80.38 265 VAL A C 1
ATOM 2150 O O . VAL A 1 265 ? 34.182 -6.215 -39.305 1.00 80.38 265 VAL A O 1
ATOM 2153 N N . GLY A 1 266 ? 33.738 -8.078 -40.513 1.00 62.72 266 GLY A N 1
ATOM 2154 C CA . GLY A 1 266 ? 35.130 -8.486 -40.725 1.00 62.72 266 GLY A CA 1
ATOM 2155 C C . GLY A 1 266 ? 35.869 -7.578 -41.694 1.00 62.72 266 GLY A C 1
ATOM 2156 O O . GLY A 1 266 ? 35.191 -6.886 -42.487 1.00 62.72 266 GLY A O 1
#

Solvent-accessible surface area (backbone atoms only — not comparable to full-atom values): 15207 Å² total; per-residue (Å²): 130,85,81,78,72,60,48,66,60,47,53,52,52,41,52,52,53,52,44,52,48,51,48,53,43,37,34,76,72,52,42,96,55,22,79,80,63,52,81,70,56,70,71,56,55,48,52,22,52,49,51,48,51,54,53,49,65,73,52,74,82,58,96,70,85,83,56,65,66,78,55,56,50,49,66,51,51,49,52,39,46,68,79,43,30,89,65,52,49,41,81,38,67,62,52,66,67,63,53,46,53,52,37,52,52,52,36,62,73,60,34,70,81,47,68,79,48,85,79,50,70,69,56,34,51,49,50,51,51,51,38,51,52,56,50,49,30,51,52,57,36,50,69,72,76,54,60,72,70,69,76,30,35,42,42,49,34,40,36,42,77,87,74,52,69,44,84,27,90,83,51,78,45,81,41,83,47,87,63,75,46,35,38,72,43,69,48,41,36,42,54,42,67,51,39,74,83,69,58,62,62,33,20,27,76,44,49,81,93,56,84,85,63,72,34,78,54,50,55,50,74,48,70,39,46,84,88,43,51,33,84,70,31,55,40,37,41,34,35,26,56,78,57,101,67,52,73,65,84,84,29,29,27,43,40,32,46,32,30,29,27,40,74,55,86,130

Foldseek 3Di:
DDDDQPLVVLLLVLLVLLLVLLCVLQCVQPNPCSVVVLPDDPVVLVVLVVQVVVVCVVVPDPDDDPDSSSSAALVSSLVSCVVCVVSQVCVLQVDNVVLSVLSVLSRVCPPVVCVVPDDDPVSSVSSVVSSVNSSVSSVVSCVVPDDLLLAWKWFQKKDKPVGDMDGTSDFEEEAEDPDEAEQFDKIKMFTDMAGNVRAQKWKFKAWPPDDTPTDSGRMDMDGHHPVQAAQWTKIKIFMGGPDPDEDPGPTNGIYIYTHHYHYDDD

Radius of gyration: 27.34 Å; Cα contacts (8 Å, |Δi|>4): 394; chains: 1; bounding box: 62×47×77 Å

Nearest PDB structures (foldseek):
  4zne-assembly1_A  TM=6.439E-01  e=2.920E-02  Homo sapiens
  6dlf-assembly1_A  TM=5.905E-01  e=2.920E-02  Homo sapiens
  6u7n-assembly1_A-2  TM=5.623E-01  e=1.938E-02  Homo sapiens
  7t5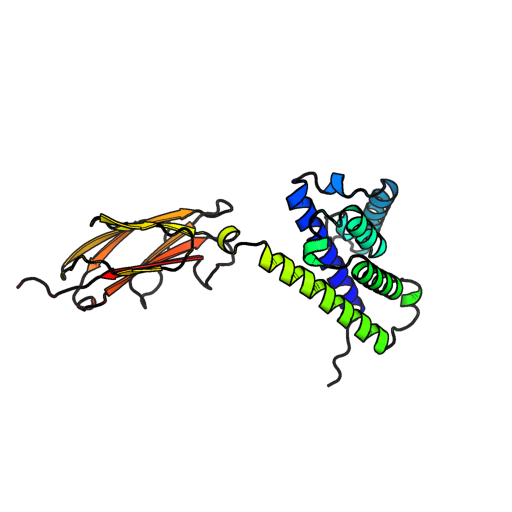6-assembly1_B  TM=1.977E-01  e=2.698E-01  Acetivibrio thermocellus
  6uzl-assembly1_B  TM=2.435E-01  e=4.747E+00  Escherichia coli

Mean predicted aligned error: 13.23 Å

pLDDT: mean 86.54, std 11.94, range [35.69, 97.69]

Sequence (266 aa):
MSSSIDAESELKSLENAMRDFIQLILERKHGANWMGALKVTPARIEAWKERRTIEQARLGGKALDERLLYYADFYDIRSILRKHWDEGFAAAFGDLRTTEVFLEQMEKLRDPNAHRRELTSHQKWLIAGISGELRTRIVLHRGKGENVDDYFPLIELARDNLGNFAPLPNGLKFIEIKNVLRVGDSVEFQIIATDPYGADLKYSIHRPGQPYDWSHENNKTITFDKADIGKTCDIQMMVKSTRGYTAFHGHDDLVQFRYTVLPAVG

Organism: NCBI:txid2508302